Protein AF-A0AAJ7BTA3-F1 (afdb_monomer_lite)

Secondary structure (DSSP, 8-state):
-HHHHHHHHHHHHHHHHHHHHHHHHHHT-PPPPHHHHHHHHHHHHHHHHHHHHHHHHHHHH--SPPPHHHHHHHHHHHHHHHHHHHHHHHHHHHHHHHHHHTSPPHHHHHHHHHHHHHHHHHHHHHHHTSS--S--TTHHHHHHHHHHHHHHHHHHHHHHTTTT-----S----------------

Radius of gyration: 34.23 Å; chains: 1; bounding box: 100×23×86 Å

Foldseek 3Di:
DVVLVVQLVVLLVQLVVLVVVVVCCVVVPDQDDLVNLVVSLVSLVVSVVSNVVSVVVCVVPDDDDDDPVVVVVVVVSVVSSVVVNVVSVVSNVVNVVVVVVPPQDPVNVVVVVVVVVVVVVVVVVVVVVVDDDDDCPPPVVVVVVVVVVVVVVVVVCVVVVVVPDDDDPDPDDDDDDDPPPPDDDD

Sequence (186 aa):
MEALRQQRGAAKTKVTKLEKKVDTERNSGQQISKEKIEVYLARLEDIRCEFDDVQQQINAIQVGDPTVAEATEDEAFGDRYLNLKILLKEMLASVASIQAETRPSLSDEVLVRVLQQQSELMRRFGENSAGGDSQATTSNNDAIAQLVQQQTELLRRFADGGSAARNDSSVKLPVIKLPMFAGRTE

Organism: Cephus cinctus (NCBI:txid211228)

pLDDT: mean 76.03, std 17.22, range [38.22, 97.44]

Structure (mmCIF, N/CA/C/O backbone):
data_AF-A0AAJ7BTA3-F1
#
_entry.id   AF-A0AAJ7BTA3-F1
#
loop_
_atom_site.group_PDB
_atom_site.id
_atom_site.type_symbol
_atom_site.label_atom_id
_atom_site.label_alt_id
_atom_site.label_comp_id
_atom_site.label_asym_id
_atom_site.label_entity_id
_atom_site.label_seq_id
_atom_site.pdbx_PDB_ins_code
_atom_site.Cartn_x
_atom_site.Cartn_y
_atom_site.Cartn_z
_atom_site.occupancy
_atom_site.B_iso_or_equiv
_atom_site.auth_seq_id
_atom_site.auth_comp_id
_atom_site.auth_asym_id
_atom_site.auth_atom_id
_atom_site.pdbx_PDB_model_num
ATOM 1 N N . MET A 1 1 ? 12.548 -2.214 -25.678 1.00 81.88 1 MET A N 1
ATOM 2 C CA . MET A 1 1 ? 13.225 -1.669 -24.481 1.00 81.88 1 MET A CA 1
ATOM 3 C C . MET A 1 1 ? 12.529 -0.404 -23.971 1.00 81.88 1 MET A C 1
ATOM 5 O O . MET A 1 1 ? 12.169 -0.362 -22.805 1.00 81.88 1 MET A O 1
ATOM 9 N N . GLU A 1 2 ? 12.227 0.574 -24.832 1.00 85.25 2 GLU A N 1
ATOM 10 C CA . GLU A 1 2 ? 11.508 1.801 -24.435 1.00 85.25 2 GLU A CA 1
ATOM 11 C C . GLU A 1 2 ? 10.095 1.552 -23.867 1.00 85.25 2 GLU A C 1
ATOM 13 O O . GLU A 1 2 ? 9.743 2.115 -22.835 1.00 85.25 2 GLU A O 1
ATOM 18 N N . ALA A 1 3 ? 9.324 0.626 -24.450 1.00 90.31 3 ALA A N 1
ATOM 19 C CA . ALA A 1 3 ? 8.004 0.245 -23.929 1.00 90.31 3 ALA A CA 1
ATOM 20 C C . ALA A 1 3 ? 8.050 -0.317 -22.490 1.00 90.31 3 ALA A C 1
ATOM 22 O O . ALA A 1 3 ? 7.209 0.033 -21.668 1.00 90.31 3 ALA A O 1
ATOM 23 N N . LEU A 1 4 ? 9.064 -1.125 -22.153 1.00 90.25 4 LEU A N 1
ATOM 24 C CA . LEU A 1 4 ? 9.247 -1.656 -20.794 1.00 90.25 4 LEU A CA 1
ATOM 25 C C . LEU A 1 4 ? 9.607 -0.542 -19.806 1.00 90.25 4 LEU A C 1
ATOM 27 O O . LEU A 1 4 ? 9.096 -0.504 -18.692 1.00 90.25 4 LEU A O 1
ATOM 31 N N . ARG A 1 5 ? 10.425 0.426 -20.231 1.00 88.44 5 ARG A N 1
ATOM 32 C CA . ARG A 1 5 ? 10.740 1.609 -19.416 1.00 88.44 5 ARG A CA 1
ATOM 33 C C . ARG A 1 5 ? 9.503 2.464 -19.156 1.00 88.44 5 ARG A C 1
ATOM 35 O O . ARG A 1 5 ? 9.308 2.926 -18.033 1.00 88.44 5 ARG A O 1
ATOM 42 N N . GLN A 1 6 ? 8.640 2.629 -20.159 1.00 91.00 6 GLN A N 1
ATOM 43 C CA . GLN A 1 6 ? 7.348 3.296 -19.983 1.00 91.00 6 GLN A CA 1
ATOM 44 C C . GLN A 1 6 ? 6.439 2.523 -19.022 1.00 91.00 6 GLN A C 1
ATOM 46 O O . GLN A 1 6 ? 5.835 3.134 -18.141 1.00 91.00 6 GLN A O 1
ATOM 51 N N . GLN A 1 7 ? 6.381 1.193 -19.129 1.00 92.12 7 GLN A N 1
ATOM 52 C CA . GLN A 1 7 ? 5.604 0.351 -18.217 1.00 92.12 7 GLN A CA 1
ATOM 53 C C . GLN A 1 7 ? 6.113 0.460 -16.771 1.00 92.12 7 GLN A C 1
ATOM 55 O O . GLN A 1 7 ? 5.320 0.655 -15.850 1.00 92.12 7 GLN A O 1
ATOM 60 N N . ARG A 1 8 ? 7.438 0.470 -16.575 1.00 91.94 8 ARG A N 1
ATOM 61 C CA . ARG A 1 8 ? 8.069 0.736 -15.275 1.00 91.94 8 ARG A CA 1
ATOM 62 C C . ARG A 1 8 ? 7.647 2.102 -14.727 1.00 91.94 8 ARG A C 1
ATOM 64 O O . ARG A 1 8 ? 7.233 2.217 -13.576 1.00 91.94 8 ARG A O 1
ATOM 71 N N . GLY A 1 9 ? 7.686 3.144 -15.560 1.00 91.38 9 GLY A N 1
ATOM 72 C CA . GLY A 1 9 ? 7.204 4.485 -15.203 1.00 91.38 9 GLY A CA 1
ATOM 73 C C . GLY A 1 9 ? 5.708 4.529 -14.854 1.00 91.38 9 GLY A C 1
ATOM 74 O O . GLY A 1 9 ? 5.291 5.256 -13.944 1.00 91.38 9 GLY A O 1
ATOM 75 N N . ALA A 1 10 ? 4.889 3.712 -15.518 1.00 93.94 10 ALA A N 1
ATOM 76 C CA . ALA A 1 10 ? 3.471 3.580 -15.206 1.00 93.94 10 ALA A CA 1
ATOM 77 C C . ALA A 1 10 ? 3.253 2.953 -13.819 1.00 93.94 10 ALA A C 1
ATOM 79 O O . ALA A 1 10 ? 2.448 3.480 -13.047 1.00 93.94 10 ALA A O 1
ATOM 80 N N . ALA A 1 11 ? 4.004 1.907 -13.459 1.00 93.88 11 ALA A N 1
ATOM 81 C CA . ALA A 1 11 ? 3.973 1.315 -12.118 1.00 93.88 11 ALA A CA 1
ATOM 82 C C . ALA A 1 11 ? 4.363 2.334 -11.027 1.00 93.88 11 ALA A C 1
ATOM 84 O O . ALA A 1 11 ? 3.641 2.490 -10.039 1.00 93.88 11 ALA A O 1
ATOM 85 N N . LYS A 1 12 ? 5.408 3.147 -11.255 1.00 94.19 12 LYS A N 1
ATOM 86 C CA . LYS A 1 12 ? 5.775 4.268 -10.359 1.00 94.19 12 LYS A CA 1
ATOM 87 C C . LYS A 1 12 ? 4.615 5.239 -10.154 1.00 94.19 12 LYS A C 1
ATOM 89 O O . LYS A 1 12 ? 4.278 5.613 -9.030 1.00 94.19 12 LYS A O 1
ATOM 94 N N . THR A 1 13 ? 3.954 5.608 -11.247 1.00 94.69 13 THR A N 1
ATOM 95 C CA . THR A 1 13 ? 2.795 6.506 -11.207 1.00 94.69 13 THR A CA 1
ATOM 96 C C . THR A 1 13 ? 1.629 5.890 -10.428 1.00 94.69 13 THR A C 1
ATOM 98 O O . THR A 1 13 ? 0.917 6.612 -9.728 1.00 94.69 13 THR A O 1
ATOM 101 N N . LYS A 1 14 ? 1.418 4.569 -10.520 1.00 96.31 14 LYS A N 1
ATOM 102 C CA . LYS A 1 14 ? 0.383 3.860 -9.751 1.00 96.31 14 LYS A CA 1
ATOM 103 C C . LYS A 1 14 ? 0.645 3.947 -8.243 1.00 96.31 14 LYS A C 1
ATOM 105 O O . LYS A 1 14 ? -0.300 4.263 -7.523 1.00 96.31 14 LYS A O 1
ATOM 110 N N . VAL A 1 15 ? 1.890 3.768 -7.781 1.00 95.69 15 VAL A N 1
ATOM 111 C CA . VAL A 1 15 ? 2.248 3.943 -6.355 1.00 95.69 15 VAL A CA 1
ATOM 112 C C . VAL A 1 15 ? 1.960 5.366 -5.893 1.00 95.69 15 VAL A C 1
ATOM 114 O O . VAL A 1 15 ? 1.216 5.548 -4.938 1.00 95.69 15 VAL A O 1
ATOM 117 N N . THR A 1 16 ? 2.435 6.384 -6.617 1.00 94.19 16 THR A N 1
ATOM 118 C CA . THR A 1 16 ? 2.190 7.789 -6.240 1.00 94.19 16 THR A CA 1
ATOM 119 C C . THR A 1 16 ? 0.701 8.155 -6.248 1.00 94.19 16 THR A C 1
ATOM 121 O O . THR A 1 16 ? 0.250 8.973 -5.449 1.00 94.19 16 THR A O 1
ATOM 124 N N . LYS A 1 17 ? -0.105 7.561 -7.136 1.00 96.19 17 LYS A N 1
ATOM 125 C CA . LYS A 1 17 ? -1.566 7.740 -7.112 1.00 96.19 17 LYS A CA 1
ATOM 126 C C . LYS A 1 17 ? -2.206 7.074 -5.895 1.00 96.19 17 LYS A C 1
ATOM 128 O O . LYS A 1 17 ? -3.139 7.642 -5.332 1.00 96.19 17 LYS A O 1
ATOM 133 N N . LEU A 1 18 ? -1.739 5.885 -5.517 1.00 95.88 18 LEU A N 1
ATOM 134 C CA . LEU A 1 18 ? -2.241 5.172 -4.346 1.00 95.88 18 LEU A CA 1
ATOM 135 C C . LEU A 1 18 ? -1.887 5.919 -3.057 1.00 95.88 18 LEU A C 1
ATOM 137 O O . LEU A 1 18 ? -2.775 6.147 -2.247 1.00 95.88 18 LEU A O 1
ATOM 141 N N . GLU A 1 19 ? -0.643 6.376 -2.931 1.00 94.81 19 GLU A N 1
ATOM 142 C CA . GLU A 1 19 ? -0.151 7.221 -1.836 1.00 94.81 19 GLU A CA 1
ATOM 143 C C . GLU A 1 19 ? -1.048 8.449 -1.632 1.00 94.81 19 GLU A C 1
ATOM 145 O O . GLU A 1 19 ? -1.684 8.590 -0.590 1.00 94.81 19 GLU A O 1
ATOM 150 N N . LYS A 1 20 ? -1.253 9.252 -2.686 1.00 95.06 20 LYS A N 1
ATOM 151 C CA . LYS A 1 20 ? -2.151 10.420 -2.638 1.00 95.06 20 LYS A CA 1
ATOM 152 C C . LYS A 1 20 ? -3.575 10.066 -2.220 1.00 95.06 20 LYS A C 1
ATOM 154 O O . LYS A 1 20 ? -4.239 10.858 -1.552 1.00 95.06 20 LYS A O 1
ATOM 159 N N . LYS A 1 21 ? -4.078 8.905 -2.647 1.00 94.06 21 LYS A N 1
ATOM 160 C CA . LYS A 1 21 ? -5.422 8.449 -2.283 1.00 94.06 21 LYS A CA 1
ATOM 161 C C . LYS A 1 21 ? -5.499 8.111 -0.794 1.00 94.06 21 LYS A C 1
ATOM 163 O O . LYS A 1 21 ? -6.449 8.532 -0.141 1.00 94.06 21 LYS A O 1
ATOM 168 N N . VAL A 1 22 ? -4.506 7.393 -0.272 1.00 93.12 22 VAL A N 1
ATOM 169 C CA . VAL A 1 22 ? -4.400 7.057 1.154 1.00 93.12 22 VAL A CA 1
ATOM 170 C C . VAL A 1 22 ? -4.306 8.331 1.992 1.00 93.12 22 VAL A C 1
ATOM 172 O O . VAL A 1 22 ? -5.065 8.474 2.947 1.00 93.12 22 VAL A O 1
ATOM 175 N N . ASP A 1 23 ? -3.482 9.298 1.585 1.00 92.44 23 ASP A N 1
ATOM 176 C CA . ASP A 1 23 ? -3.355 10.585 2.279 1.00 92.44 23 ASP A CA 1
ATOM 177 C C . ASP A 1 23 ? -4.660 11.382 2.277 1.00 92.44 23 ASP A C 1
ATOM 179 O O . ASP A 1 23 ? -5.067 11.925 3.302 1.00 92.44 23 ASP A O 1
ATOM 183 N N . THR A 1 24 ? -5.350 11.432 1.135 1.00 91.75 24 THR A N 1
ATOM 184 C CA . THR A 1 24 ? -6.637 12.134 1.020 1.00 91.75 24 THR A CA 1
ATOM 185 C C . THR A 1 24 ? -7.665 11.539 1.976 1.00 91.75 24 THR A C 1
ATOM 187 O O . THR A 1 24 ? -8.357 12.268 2.680 1.00 91.75 24 THR A O 1
ATOM 190 N N . GLU A 1 25 ? -7.759 10.212 2.029 1.00 89.94 25 GLU A N 1
ATOM 191 C CA . GLU A 1 25 ? -8.725 9.537 2.890 1.00 89.94 25 GLU A CA 1
ATOM 192 C C . GLU A 1 25 ? -8.347 9.651 4.367 1.00 89.94 25 GLU A C 1
ATOM 194 O O . GLU A 1 25 ? -9.220 9.897 5.195 1.00 89.94 25 GLU A O 1
ATOM 199 N N . ARG A 1 26 ? -7.056 9.586 4.700 1.00 87.62 26 ARG A N 1
ATOM 200 C CA . ARG A 1 26 ? -6.565 9.824 6.061 1.00 87.62 26 ARG A CA 1
ATOM 201 C C . ARG A 1 26 ? -6.900 11.237 6.544 1.00 87.62 26 ARG A C 1
ATOM 203 O O . ARG A 1 26 ? -7.349 11.412 7.672 1.00 87.62 26 ARG A O 1
ATOM 210 N N . ASN A 1 27 ? -6.716 12.233 5.681 1.00 88.50 27 ASN A N 1
ATOM 211 C CA . ASN A 1 27 ? -6.947 13.641 6.007 1.00 88.50 27 ASN A CA 1
ATOM 212 C C . ASN A 1 27 ? -8.427 14.047 5.932 1.00 88.50 27 ASN A C 1
ATOM 214 O O . ASN A 1 27 ? -8.790 15.121 6.403 1.00 88.50 27 ASN A O 1
ATOM 218 N N . SER A 1 28 ? -9.294 13.197 5.373 1.00 85.81 28 SER A N 1
ATOM 219 C CA . SER A 1 28 ? -10.736 13.457 5.280 1.00 85.81 28 SER A CA 1
ATOM 220 C C . SER A 1 28 ? -11.474 13.373 6.625 1.00 85.81 28 SER A C 1
ATOM 222 O O . SER A 1 28 ? -12.654 13.708 6.695 1.00 85.81 28 SER A O 1
ATOM 224 N N . GLY A 1 29 ? -10.808 12.912 7.693 1.00 74.06 29 GLY A N 1
ATOM 225 C CA . GLY A 1 29 ? -11.405 12.719 9.020 1.00 74.06 29 GLY A CA 1
ATOM 226 C C . GLY A 1 29 ? -12.360 11.522 9.112 1.00 74.06 29 GLY A C 1
ATOM 227 O O . GLY A 1 29 ? -12.850 11.211 10.196 1.00 74.06 29 GLY A O 1
ATOM 228 N N . GLN A 1 30 ? -12.612 10.825 8.001 1.00 78.81 30 GLN A N 1
ATOM 229 C CA . GLN A 1 30 ? -13.418 9.614 7.969 1.00 78.81 30 GLN A CA 1
ATOM 230 C C . GLN A 1 30 ? -12.573 8.401 8.374 1.00 78.81 30 GLN A C 1
ATOM 232 O O . GLN A 1 30 ? -11.486 8.177 7.840 1.00 78.81 30 GLN A O 1
ATOM 237 N N . GLN A 1 31 ? -13.088 7.581 9.294 1.00 80.88 31 GLN A N 1
ATOM 238 C CA . GLN A 1 31 ? -12.430 6.333 9.668 1.00 80.88 31 GLN A CA 1
ATOM 239 C C . GLN A 1 31 ? -12.404 5.383 8.465 1.00 80.88 31 GLN A C 1
ATOM 241 O O . GLN A 1 31 ? -13.442 5.029 7.900 1.00 80.88 31 GLN A O 1
ATOM 246 N N . ILE A 1 32 ? -11.203 4.980 8.060 1.00 86.75 32 ILE A N 1
ATOM 247 C CA . ILE A 1 32 ? -11.008 4.035 6.963 1.00 86.75 32 ILE A CA 1
ATOM 248 C C . ILE A 1 32 ? -11.267 2.631 7.509 1.00 86.75 32 ILE A C 1
ATOM 250 O O . ILE A 1 32 ? -10.690 2.235 8.522 1.00 86.75 32 ILE A O 1
ATOM 254 N N . SER A 1 33 ? -12.156 1.885 6.851 1.00 90.31 33 SER A N 1
ATOM 255 C CA . SER A 1 33 ? -12.472 0.515 7.253 1.00 90.31 33 SER A CA 1
ATOM 256 C C . SER A 1 33 ? -11.273 -0.414 7.065 1.00 90.31 33 SER A C 1
ATOM 258 O O . SER A 1 33 ? -10.452 -0.226 6.161 1.00 90.31 33 SER A O 1
ATOM 260 N N . LYS A 1 34 ? -11.201 -1.453 7.899 1.00 91.25 34 LYS A N 1
ATOM 261 C CA . LYS A 1 34 ? -10.158 -2.481 7.842 1.00 91.25 34 LYS A CA 1
ATOM 262 C C . LYS A 1 34 ? -10.047 -3.089 6.440 1.00 91.25 34 LYS A C 1
ATOM 264 O O . LYS A 1 34 ? -8.961 -3.144 5.872 1.00 91.25 34 LYS A O 1
ATOM 269 N N . GLU A 1 35 ? -11.183 -3.452 5.854 1.00 92.31 35 GLU A N 1
ATOM 270 C CA . GLU A 1 35 ? -11.285 -4.070 4.529 1.00 92.31 35 GLU A CA 1
ATOM 271 C C . GLU A 1 35 ? -10.702 -3.162 3.442 1.00 92.31 35 GLU A C 1
ATOM 273 O O . GLU A 1 35 ? -10.075 -3.619 2.490 1.00 92.31 35 GLU A O 1
ATOM 278 N N . LYS A 1 36 ? -10.873 -1.845 3.584 1.00 93.19 36 LYS A N 1
ATOM 279 C CA . LYS A 1 36 ? -10.382 -0.877 2.604 1.00 93.19 36 LYS A CA 1
ATOM 280 C C . LYS A 1 36 ? -8.864 -0.721 2.682 1.00 93.19 36 LYS A C 1
ATOM 282 O O . LYS A 1 36 ? -8.214 -0.605 1.644 1.00 93.19 36 LYS A O 1
ATOM 287 N N . ILE A 1 37 ? -8.301 -0.777 3.890 1.00 93.38 37 ILE A N 1
ATOM 288 C CA . ILE A 1 37 ? -6.849 -0.806 4.116 1.00 93.38 37 ILE A CA 1
ATOM 289 C C . ILE A 1 37 ? -6.248 -2.090 3.533 1.00 93.38 37 ILE A C 1
ATOM 291 O O . ILE A 1 37 ? -5.228 -2.028 2.849 1.00 93.38 37 ILE A O 1
ATOM 295 N N . GLU A 1 38 ? -6.895 -3.240 3.732 1.00 94.31 38 GLU A N 1
ATOM 296 C CA . GLU A 1 38 ? -6.459 -4.520 3.155 1.00 94.31 38 GLU A CA 1
ATOM 297 C C . GLU A 1 38 ? -6.478 -4.499 1.621 1.00 94.31 38 GLU A C 1
ATOM 299 O O . GLU A 1 38 ? -5.523 -4.950 0.991 1.00 94.31 38 GLU A O 1
ATOM 304 N N . VAL A 1 39 ? -7.498 -3.890 1.005 1.00 96.62 39 VAL A N 1
ATOM 305 C CA . VAL A 1 39 ? -7.540 -3.678 -0.453 1.00 96.62 39 VAL A CA 1
ATOM 306 C C . VAL A 1 39 ? -6.388 -2.787 -0.927 1.00 96.62 39 VAL A C 1
ATOM 308 O O . VAL A 1 39 ? -5.809 -3.040 -1.985 1.00 96.62 39 VAL A O 1
ATOM 311 N N . TYR A 1 40 ? -6.024 -1.747 -0.173 1.00 96.38 40 TYR A N 1
ATOM 312 C CA . TYR A 1 40 ? -4.865 -0.913 -0.507 1.00 96.38 40 TYR A CA 1
ATOM 313 C C . TYR A 1 40 ? -3.543 -1.651 -0.366 1.00 96.38 40 TYR A C 1
ATOM 315 O O . TYR A 1 40 ? -2.682 -1.472 -1.224 1.00 96.38 40 TYR A O 1
ATOM 323 N N . LEU A 1 41 ? -3.401 -2.504 0.648 1.00 96.19 41 LEU A N 1
ATOM 324 C CA . LEU A 1 41 ? -2.237 -3.373 0.790 1.00 96.19 41 LEU A CA 1
ATOM 325 C C . LEU A 1 41 ? -2.130 -4.344 -0.386 1.00 96.19 41 LEU A C 1
ATOM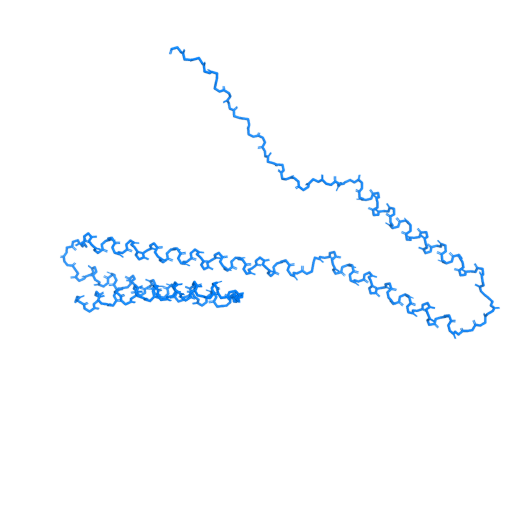 327 O O . LEU A 1 41 ? -1.088 -4.376 -1.028 1.00 96.19 41 LEU A O 1
ATOM 331 N N . ALA A 1 42 ? -3.205 -5.060 -0.723 1.00 96.69 42 ALA A N 1
ATOM 332 C CA . ALA A 1 42 ? -3.220 -5.980 -1.861 1.00 96.69 42 ALA A CA 1
ATOM 333 C C . ALA A 1 42 ? -2.838 -5.265 -3.166 1.00 96.69 42 ALA A C 1
ATOM 335 O O . ALA A 1 42 ? -1.923 -5.684 -3.867 1.00 96.69 42 ALA A O 1
ATOM 336 N N . ARG A 1 43 ? -3.450 -4.105 -3.431 1.00 96.94 43 ARG A N 1
ATOM 337 C CA . ARG A 1 43 ? -3.127 -3.302 -4.614 1.00 96.94 43 ARG A CA 1
ATOM 338 C C . ARG A 1 43 ? -1.678 -2.809 -4.624 1.00 96.94 43 ARG A C 1
ATOM 340 O O . ARG A 1 43 ? -1.095 -2.671 -5.695 1.00 96.94 43 ARG A O 1
ATOM 347 N N . LEU A 1 44 ? -1.113 -2.476 -3.465 1.00 97.19 44 LEU A N 1
ATOM 348 C CA . LEU A 1 44 ? 0.284 -2.063 -3.355 1.00 97.19 44 LEU A CA 1
ATOM 349 C C . LEU A 1 44 ? 1.237 -3.221 -3.680 1.00 97.19 44 LEU A C 1
ATOM 351 O O . LEU A 1 44 ? 2.229 -2.994 -4.371 1.00 97.19 44 LEU A O 1
ATOM 355 N N . GLU A 1 45 ? 0.921 -4.440 -3.234 1.00 97.44 45 GLU A N 1
ATOM 356 C CA . GLU A 1 45 ? 1.672 -5.645 -3.606 1.00 97.44 45 GLU A CA 1
ATOM 357 C C . GLU A 1 45 ? 1.564 -5.934 -5.106 1.00 97.44 45 GLU A C 1
ATOM 359 O O . GLU A 1 45 ? 2.587 -6.156 -5.745 1.00 97.44 45 GLU A O 1
ATOM 364 N N . ASP A 1 46 ? 0.372 -5.822 -5.701 1.00 97.31 46 ASP A N 1
ATOM 365 C CA . ASP A 1 46 ? 0.195 -6.014 -7.148 1.00 97.31 46 ASP A CA 1
ATOM 366 C C . ASP A 1 46 ? 1.077 -5.051 -7.959 1.00 97.31 46 ASP A C 1
ATOM 368 O O . ASP A 1 46 ? 1.726 -5.444 -8.928 1.00 97.31 46 ASP A O 1
ATOM 372 N N . ILE A 1 47 ? 1.137 -3.776 -7.548 1.00 96.56 47 ILE A N 1
ATOM 373 C CA . ILE A 1 47 ? 1.987 -2.775 -8.206 1.00 96.56 47 ILE A CA 1
ATOM 374 C C . ILE A 1 47 ? 3.474 -3.106 -8.013 1.00 96.56 47 ILE A C 1
ATOM 376 O O . ILE A 1 47 ? 4.273 -2.854 -8.917 1.00 96.56 47 ILE A O 1
ATOM 380 N N . ARG A 1 48 ? 3.859 -3.652 -6.852 1.00 95.62 48 ARG A N 1
ATOM 381 C CA . ARG A 1 48 ? 5.238 -4.078 -6.589 1.00 95.62 48 ARG A CA 1
ATOM 382 C C . ARG A 1 48 ? 5.632 -5.250 -7.479 1.00 95.62 48 ARG A C 1
ATOM 384 O O . ARG A 1 48 ? 6.679 -5.173 -8.111 1.00 95.62 48 ARG A O 1
ATOM 391 N N . CYS A 1 49 ? 4.785 -6.270 -7.577 1.00 95.75 49 CYS A N 1
ATOM 392 C CA . CYS A 1 49 ? 4.999 -7.400 -8.474 1.00 95.75 49 CYS A CA 1
ATOM 393 C C . CYS A 1 49 ? 5.106 -6.941 -9.933 1.00 95.75 49 CYS A C 1
ATOM 395 O O . CYS A 1 49 ? 6.071 -7.289 -10.599 1.00 95.75 49 CYS A O 1
ATOM 397 N N . GLU A 1 50 ? 4.197 -6.078 -10.406 1.00 95.62 50 GLU A N 1
ATOM 398 C CA . GLU A 1 50 ? 4.270 -5.517 -11.764 1.00 95.62 50 GLU A CA 1
ATOM 399 C C . GLU A 1 50 ? 5.594 -4.777 -12.008 1.00 95.62 50 GLU A C 1
ATOM 401 O O . GLU A 1 50 ? 6.191 -4.896 -13.077 1.00 95.62 50 GLU A O 1
ATOM 406 N N . PHE A 1 51 ? 6.064 -4.005 -11.025 1.00 94.81 51 PHE A N 1
ATOM 407 C CA . PHE A 1 51 ? 7.339 -3.305 -11.126 1.00 94.81 51 PHE A CA 1
ATOM 408 C C . PHE A 1 51 ? 8.520 -4.276 -11.208 1.00 94.81 51 PHE A C 1
ATOM 410 O O . PHE A 1 51 ? 9.364 -4.123 -12.090 1.00 94.81 51 PHE A O 1
ATOM 417 N N . ASP A 1 52 ? 8.569 -5.264 -10.313 1.00 93.94 52 ASP A N 1
ATOM 418 C CA . ASP A 1 52 ? 9.651 -6.247 -10.252 1.00 93.94 52 ASP A CA 1
ATOM 419 C C . ASP A 1 52 ? 9.682 -7.112 -11.525 1.00 93.94 52 ASP A C 1
ATOM 421 O O . ASP A 1 52 ? 10.756 -7.324 -12.087 1.00 93.94 52 ASP A O 1
ATOM 425 N N . ASP A 1 53 ? 8.523 -7.518 -12.051 1.00 95.19 53 ASP A N 1
ATOM 426 C CA . ASP A 1 53 ? 8.404 -8.258 -13.314 1.00 95.19 53 ASP A CA 1
ATOM 427 C C . ASP A 1 53 ? 8.952 -7.449 -14.495 1.00 95.19 53 ASP A C 1
ATOM 429 O O . ASP A 1 53 ? 9.714 -7.956 -15.324 1.00 95.19 53 ASP A O 1
ATOM 433 N N . VAL A 1 54 ? 8.590 -6.165 -14.579 1.00 93.50 54 VAL A N 1
ATOM 434 C CA . VAL A 1 54 ? 9.089 -5.275 -15.634 1.00 93.50 54 VAL A CA 1
ATOM 435 C C . VAL A 1 54 ? 10.589 -5.041 -15.477 1.00 93.50 54 VAL A C 1
ATOM 437 O O . VAL A 1 54 ? 11.311 -5.053 -16.475 1.00 93.50 54 VAL A O 1
ATOM 440 N N . GLN A 1 55 ? 11.081 -4.859 -14.251 1.00 90.88 55 GLN A N 1
ATOM 441 C CA . GLN A 1 55 ? 12.506 -4.667 -13.992 1.00 90.88 55 GLN A CA 1
ATOM 442 C C . GLN A 1 55 ? 13.312 -5.922 -14.353 1.00 90.88 55 GLN A C 1
ATOM 444 O O . GLN A 1 55 ? 14.365 -5.810 -14.979 1.00 90.88 55 GLN A O 1
ATOM 449 N N . GLN A 1 56 ? 12.798 -7.119 -14.060 1.00 91.44 56 GLN A N 1
ATOM 450 C CA . GLN A 1 56 ? 13.404 -8.380 -14.497 1.00 91.44 56 GLN A CA 1
ATOM 451 C C . GLN A 1 56 ? 13.450 -8.491 -16.024 1.00 91.44 56 GLN A C 1
ATOM 453 O O . GLN A 1 56 ? 14.485 -8.863 -16.576 1.00 91.44 56 GLN A O 1
ATOM 458 N N . GLN A 1 57 ? 12.373 -8.120 -16.725 1.00 91.62 57 GLN A N 1
ATOM 459 C CA . GLN A 1 57 ? 12.351 -8.110 -18.192 1.00 91.62 57 GLN A CA 1
ATOM 460 C C . GLN A 1 57 ? 13.342 -7.104 -18.788 1.00 91.62 57 GLN A C 1
ATOM 462 O O . GLN A 1 57 ? 13.980 -7.397 -19.799 1.00 91.62 57 GLN A O 1
ATOM 467 N N . ILE A 1 58 ? 13.494 -5.927 -18.172 1.00 88.88 58 ILE A N 1
ATOM 468 C CA . ILE A 1 58 ? 14.504 -4.940 -18.575 1.00 88.88 58 ILE A CA 1
ATOM 469 C C . ILE A 1 58 ? 15.901 -5.534 -18.397 1.00 88.88 58 ILE A C 1
ATOM 471 O O . ILE A 1 58 ? 16.661 -5.565 -19.363 1.00 88.88 58 ILE A O 1
ATOM 475 N N . ASN A 1 59 ? 16.205 -6.073 -17.214 1.00 88.06 59 ASN A N 1
ATOM 476 C CA . ASN A 1 59 ? 17.508 -6.657 -16.897 1.00 88.06 59 ASN A CA 1
ATOM 477 C C . ASN A 1 59 ? 17.857 -7.847 -17.808 1.00 88.06 59 ASN A C 1
ATOM 479 O O . ASN A 1 59 ? 19.013 -8.018 -18.171 1.00 88.06 59 ASN A O 1
ATOM 483 N N . ALA A 1 60 ? 16.870 -8.652 -18.215 1.00 88.62 60 ALA A N 1
ATOM 484 C CA . ALA A 1 60 ? 17.083 -9.794 -19.106 1.00 88.62 60 ALA A CA 1
ATOM 485 C C . ALA A 1 60 ? 17.463 -9.391 -20.544 1.00 88.62 60 ALA A C 1
ATOM 487 O O . ALA A 1 60 ? 18.103 -10.166 -21.253 1.00 88.62 60 ALA A O 1
ATOM 488 N N . ILE A 1 61 ? 17.044 -8.204 -20.992 1.00 87.88 61 ILE A N 1
ATOM 489 C CA . ILE A 1 61 ? 17.275 -7.704 -22.359 1.00 87.88 61 ILE A CA 1
ATOM 490 C C . ILE A 1 61 ? 18.441 -6.704 -22.394 1.00 87.88 61 ILE A C 1
ATOM 492 O O . ILE A 1 61 ? 19.070 -6.509 -23.437 1.00 87.88 61 ILE A O 1
ATOM 496 N N . GLN A 1 62 ? 18.721 -6.039 -21.275 1.00 84.06 62 GLN A N 1
ATOM 497 C CA . GLN A 1 62 ? 19.792 -5.060 -21.154 1.00 84.06 62 GLN A CA 1
ATOM 498 C C . GLN A 1 62 ? 21.156 -5.754 -21.197 1.00 84.06 62 GLN A C 1
ATOM 500 O O . GLN A 1 62 ? 21.461 -6.631 -20.396 1.00 84.06 62 GLN A O 1
ATOM 505 N N . VAL A 1 63 ? 21.989 -5.346 -22.154 1.00 77.19 63 VAL A N 1
ATOM 506 C CA . VAL A 1 63 ? 23.383 -5.784 -22.241 1.00 77.19 63 VAL A CA 1
ATOM 507 C C . VAL A 1 63 ? 24.238 -4.736 -21.534 1.00 77.19 63 VAL A C 1
ATOM 509 O O . VAL A 1 63 ? 24.435 -3.644 -22.067 1.00 77.19 63 VAL A O 1
ATOM 512 N N . GLY A 1 64 ? 24.714 -5.065 -20.334 1.00 76.62 64 GLY A N 1
ATOM 513 C CA . GLY A 1 64 ? 25.509 -4.181 -19.475 1.00 76.62 64 GLY A CA 1
ATOM 514 C C . GLY A 1 64 ? 24.818 -3.855 -18.151 1.00 76.62 64 GLY A C 1
ATOM 515 O O . GLY A 1 64 ? 23.647 -4.178 -17.955 1.00 76.62 64 GLY A O 1
ATOM 516 N N . ASP A 1 65 ? 25.557 -3.223 -17.243 1.00 77.25 65 ASP A N 1
ATOM 517 C CA . ASP A 1 65 ? 25.038 -2.857 -15.926 1.00 77.25 65 ASP A CA 1
ATOM 518 C C . ASP A 1 65 ? 23.924 -1.795 -16.024 1.00 77.25 65 ASP A C 1
ATOM 520 O O . ASP A 1 65 ? 23.911 -0.980 -16.961 1.00 77.25 65 ASP A O 1
ATOM 524 N N . PRO A 1 66 ? 22.974 -1.782 -15.068 1.00 78.38 66 PRO A N 1
ATOM 525 C CA . PRO A 1 66 ? 21.994 -0.713 -14.961 1.00 78.38 66 PRO A CA 1
ATOM 526 C C . PRO A 1 66 ? 22.699 0.633 -14.811 1.00 78.38 66 PRO A C 1
ATOM 528 O O . PRO A 1 66 ? 23.717 0.768 -14.127 1.00 78.38 66 PRO A O 1
ATOM 531 N N . THR A 1 67 ? 22.152 1.656 -15.461 1.00 82.94 67 THR A N 1
ATOM 532 C CA . THR A 1 67 ? 22.710 3.003 -15.321 1.00 82.94 67 THR A CA 1
ATOM 533 C C . THR A 1 67 ? 22.517 3.498 -13.887 1.00 82.94 67 THR A C 1
ATOM 535 O O . THR A 1 67 ? 21.555 3.131 -13.215 1.00 82.94 67 THR A O 1
ATOM 538 N N . VAL A 1 68 ? 23.398 4.383 -13.411 1.00 82.94 68 VAL A N 1
ATOM 539 C CA . VAL A 1 68 ? 23.267 4.981 -12.065 1.00 82.94 68 VAL A CA 1
ATOM 540 C C . VAL A 1 68 ? 21.886 5.617 -11.878 1.00 82.94 68 VAL A C 1
ATOM 542 O O . VAL A 1 68 ? 21.263 5.444 -10.838 1.00 82.94 68 VAL A O 1
ATOM 545 N N . ALA A 1 69 ? 21.372 6.277 -12.920 1.00 81.44 69 ALA A N 1
ATOM 546 C CA . ALA A 1 69 ? 20.032 6.849 -12.914 1.00 81.44 69 ALA A CA 1
ATOM 547 C C . ALA A 1 69 ? 18.942 5.788 -12.698 1.00 81.44 69 ALA A C 1
ATOM 549 O O . ALA A 1 69 ? 18.032 6.030 -11.916 1.00 81.44 69 ALA A O 1
ATOM 550 N N . GLU A 1 70 ? 19.041 4.617 -13.341 1.00 79.75 70 GLU A N 1
ATOM 551 C CA . GLU A 1 70 ? 18.109 3.499 -13.142 1.00 79.75 70 GLU A CA 1
ATOM 552 C C . GLU A 1 70 ? 18.184 2.925 -11.729 1.00 79.75 70 GLU A C 1
ATOM 554 O O . GLU A 1 70 ? 17.142 2.680 -11.130 1.00 79.75 70 GLU A O 1
ATOM 559 N N . ALA A 1 71 ? 19.390 2.757 -11.185 1.00 83.44 71 ALA A N 1
ATOM 560 C CA . ALA A 1 71 ? 19.582 2.224 -9.841 1.00 83.44 71 ALA A CA 1
ATOM 561 C C . ALA A 1 71 ? 18.990 3.153 -8.766 1.00 83.44 71 ALA A C 1
ATOM 563 O O . ALA A 1 71 ? 18.223 2.706 -7.915 1.00 83.44 71 ALA A O 1
ATOM 564 N N . THR A 1 72 ? 19.269 4.459 -8.844 1.00 85.12 72 THR A N 1
ATOM 565 C CA . THR A 1 72 ? 18.684 5.460 -7.932 1.00 85.12 72 THR A CA 1
ATOM 566 C C . THR A 1 72 ? 17.161 5.517 -8.062 1.00 85.12 72 THR A C 1
ATOM 568 O O . THR A 1 72 ? 16.429 5.695 -7.090 1.00 85.12 72 THR A O 1
ATOM 571 N N . GLU A 1 73 ? 16.660 5.367 -9.283 1.00 82.62 73 GLU A N 1
ATOM 572 C CA . GLU A 1 73 ? 15.235 5.345 -9.575 1.00 82.62 73 GLU A CA 1
ATOM 573 C C . GLU A 1 73 ? 14.496 4.136 -8.989 1.00 82.62 73 GLU A C 1
ATOM 575 O O . GLU A 1 73 ? 13.309 4.256 -8.663 1.00 82.62 73 GLU A O 1
ATOM 580 N N . ASP A 1 74 ? 15.161 2.987 -8.926 1.00 86.06 74 ASP A N 1
ATOM 581 C CA . ASP A 1 74 ? 14.629 1.749 -8.362 1.00 86.06 74 ASP A CA 1
ATOM 582 C C . ASP A 1 74 ? 14.637 1.805 -6.830 1.00 86.06 74 ASP A C 1
ATOM 584 O O . ASP A 1 74 ? 13.646 1.436 -6.195 1.00 86.06 74 ASP A O 1
ATOM 588 N N . GLU A 1 75 ? 15.697 2.361 -6.239 1.00 90.00 75 GLU A N 1
ATOM 589 C CA . GLU A 1 75 ? 15.783 2.638 -4.802 1.00 90.00 75 GLU A CA 1
ATOM 590 C C . GLU A 1 75 ? 14.662 3.589 -4.356 1.00 90.00 75 GLU A C 1
ATOM 592 O O . GLU A 1 75 ? 13.876 3.257 -3.469 1.00 90.00 75 GLU A O 1
ATOM 597 N N . ALA A 1 76 ? 14.468 4.703 -5.073 1.00 90.56 76 ALA A N 1
ATOM 598 C CA . ALA A 1 76 ? 13.401 5.659 -4.780 1.00 90.56 76 ALA A CA 1
ATOM 599 C C . ALA A 1 76 ? 11.991 5.045 -4.874 1.00 90.56 76 ALA A C 1
ATOM 601 O O . ALA A 1 76 ? 11.071 5.469 -4.167 1.00 90.56 76 ALA A O 1
ATOM 602 N N . PHE A 1 77 ? 11.783 4.066 -5.760 1.00 93.38 77 PHE A N 1
ATOM 603 C CA . PHE A 1 77 ? 10.525 3.321 -5.812 1.00 93.38 77 PHE A CA 1
ATOM 604 C C . PHE A 1 77 ? 10.381 2.376 -4.613 1.00 93.38 77 PHE A C 1
ATOM 606 O O . PHE A 1 77 ? 9.301 2.311 -4.018 1.00 93.38 77 PHE A O 1
ATOM 613 N N . GLY A 1 78 ? 11.459 1.678 -4.245 1.00 92.12 78 GLY A N 1
ATOM 614 C CA . GLY A 1 78 ? 11.529 0.825 -3.059 1.00 92.12 78 GLY A CA 1
ATOM 615 C C . GLY A 1 78 ? 11.159 1.573 -1.782 1.00 92.12 78 GLY A C 1
ATOM 616 O O . GLY A 1 78 ? 10.278 1.119 -1.051 1.00 92.12 78 GLY A O 1
ATOM 617 N N . ASP A 1 79 ? 11.735 2.755 -1.578 1.00 94.44 79 ASP A N 1
ATOM 618 C CA . ASP A 1 79 ? 11.454 3.602 -0.418 1.00 94.44 79 ASP A CA 1
ATOM 619 C C . ASP A 1 79 ? 9.983 4.016 -0.351 1.00 94.44 79 ASP A C 1
ATOM 621 O O . ASP A 1 79 ? 9.341 3.899 0.694 1.00 94.44 79 ASP A O 1
ATOM 625 N N . ARG A 1 80 ? 9.402 4.458 -1.475 1.00 93.69 80 ARG A N 1
ATOM 626 C CA . ARG A 1 80 ? 7.977 4.834 -1.529 1.00 93.69 80 ARG A CA 1
ATOM 627 C C . ARG A 1 80 ? 7.064 3.655 -1.226 1.00 93.69 80 ARG A C 1
ATOM 629 O O . ARG A 1 80 ? 6.114 3.802 -0.460 1.00 93.69 80 ARG A O 1
ATOM 636 N N . TYR A 1 81 ? 7.349 2.494 -1.812 1.00 96.25 81 TYR A N 1
ATOM 637 C CA . TYR A 1 81 ? 6.600 1.273 -1.535 1.00 96.25 81 TYR A CA 1
ATOM 638 C C . TYR A 1 81 ? 6.675 0.910 -0.047 1.00 96.25 81 TYR A C 1
ATOM 640 O O . TYR A 1 81 ? 5.640 0.655 0.571 1.00 96.25 81 TYR A O 1
ATOM 648 N N . LEU A 1 82 ? 7.875 0.926 0.539 1.00 96.12 82 LEU A N 1
ATOM 649 C CA . LEU A 1 82 ? 8.082 0.555 1.934 1.00 96.12 82 LEU A CA 1
ATOM 650 C C . LEU A 1 82 ? 7.363 1.521 2.879 1.00 96.12 82 LEU A C 1
ATOM 652 O O . LEU A 1 82 ? 6.620 1.073 3.751 1.00 96.12 82 LEU A O 1
ATOM 656 N N . ASN A 1 83 ? 7.517 2.827 2.664 1.00 95.81 83 ASN A N 1
ATOM 657 C CA . ASN A 1 83 ? 6.862 3.856 3.468 1.00 95.81 83 ASN A CA 1
ATOM 658 C C . ASN A 1 83 ? 5.336 3.732 3.411 1.00 95.81 83 ASN A C 1
ATOM 660 O O . ASN A 1 83 ? 4.675 3.723 4.450 1.00 95.81 83 ASN A O 1
ATOM 664 N N . LEU A 1 84 ? 4.767 3.557 2.214 1.00 95.62 84 LEU A N 1
ATOM 665 C CA . LEU A 1 84 ? 3.324 3.387 2.057 1.00 95.62 84 LEU A CA 1
ATOM 666 C C . LEU A 1 84 ? 2.827 2.082 2.696 1.00 95.62 84 LEU A C 1
ATOM 668 O O . LEU A 1 84 ? 1.759 2.053 3.306 1.00 95.62 84 LEU A O 1
ATOM 672 N N . LYS A 1 85 ? 3.607 1.000 2.604 1.00 96.88 85 LYS A N 1
ATOM 673 C CA . LYS A 1 85 ? 3.282 -0.286 3.232 1.00 96.88 85 LYS A CA 1
ATOM 674 C C . LYS A 1 85 ? 3.304 -0.199 4.755 1.00 96.88 85 LYS A C 1
ATOM 676 O O . LYS A 1 85 ? 2.407 -0.744 5.397 1.00 96.88 85 LYS A O 1
ATOM 681 N N . ILE A 1 86 ? 4.300 0.476 5.329 1.00 96.44 86 ILE A N 1
ATOM 682 C CA . ILE A 1 86 ? 4.376 0.740 6.772 1.00 96.44 86 ILE A CA 1
ATOM 683 C C . ILE A 1 86 ? 3.152 1.545 7.203 1.00 96.44 86 ILE A C 1
ATOM 685 O O . ILE A 1 86 ? 2.417 1.092 8.077 1.00 96.44 86 ILE A O 1
ATOM 689 N N . LEU A 1 87 ? 2.868 2.654 6.516 1.00 94.75 87 LEU A N 1
ATOM 690 C CA . LEU A 1 87 ? 1.716 3.506 6.801 1.00 94.75 87 LEU A CA 1
ATOM 691 C C . LEU A 1 87 ? 0.399 2.714 6.808 1.00 94.75 87 LEU A C 1
ATOM 693 O O . LEU A 1 87 ? -0.385 2.802 7.751 1.00 94.75 87 LEU A O 1
ATOM 697 N N . LEU A 1 88 ? 0.156 1.903 5.776 1.00 94.31 88 LEU A N 1
ATOM 698 C CA . LEU A 1 88 ? -1.054 1.086 5.686 1.00 94.31 88 LEU A CA 1
ATOM 699 C C . LEU A 1 88 ? -1.138 0.043 6.810 1.00 94.31 88 LEU A C 1
ATOM 701 O O . LEU A 1 88 ? -2.219 -0.190 7.350 1.00 94.31 88 LEU A O 1
ATOM 705 N N . LYS A 1 89 ? -0.015 -0.571 7.203 1.00 95.12 89 LYS A N 1
ATOM 706 C CA . LYS A 1 89 ? 0.018 -1.514 8.332 1.00 95.12 89 LYS A CA 1
ATOM 707 C C . LYS A 1 89 ? -0.238 -0.832 9.674 1.00 95.12 89 LYS A C 1
ATOM 709 O O . LYS A 1 89 ? -0.949 -1.395 10.503 1.00 95.12 89 LYS A O 1
ATOM 714 N N . GLU A 1 90 ? 0.291 0.367 9.882 1.00 92.75 90 GLU A N 1
ATOM 715 C CA . GLU A 1 90 ? 0.016 1.171 11.078 1.00 92.75 90 GLU A CA 1
ATOM 716 C C . GLU A 1 90 ? -1.465 1.548 11.165 1.00 92.75 90 GLU A C 1
ATOM 718 O O . GLU A 1 90 ? -2.084 1.418 12.221 1.00 92.75 90 GLU A O 1
ATOM 723 N N . MET A 1 91 ? -2.068 1.939 10.039 1.00 90.81 91 MET A N 1
ATOM 724 C CA . MET A 1 91 ? -3.505 2.200 9.961 1.00 90.81 91 MET A CA 1
ATOM 725 C C . MET A 1 91 ? -4.337 0.943 10.248 1.00 90.81 91 MET A C 1
ATOM 727 O O . MET A 1 91 ? -5.371 1.020 10.905 1.00 90.81 91 MET A O 1
ATOM 731 N N . LEU A 1 92 ? -3.895 -0.231 9.793 1.00 91.19 92 LEU A N 1
ATOM 732 C CA . LEU A 1 92 ? -4.574 -1.490 10.100 1.00 91.19 92 LEU A CA 1
ATOM 733 C C . LEU A 1 92 ? -4.520 -1.807 11.604 1.00 91.19 92 LEU A C 1
ATOM 735 O O . LEU A 1 92 ? -5.517 -2.227 12.193 1.00 91.19 92 LEU A O 1
ATOM 739 N N . ALA A 1 93 ? -3.362 -1.580 12.228 1.00 89.38 93 ALA A N 1
ATOM 740 C CA . ALA A 1 93 ? -3.162 -1.793 13.657 1.00 89.38 93 ALA A CA 1
ATOM 741 C C . ALA A 1 93 ? -4.009 -0.835 14.509 1.00 89.38 93 ALA A C 1
ATOM 743 O O . ALA A 1 93 ? -4.597 -1.261 15.504 1.00 89.38 93 ALA A O 1
ATOM 744 N N . SER A 1 94 ? -4.136 0.433 14.106 1.00 86.88 94 SER A N 1
ATOM 745 C CA . SER A 1 94 ? -4.972 1.400 14.825 1.00 86.88 94 SER A CA 1
ATOM 746 C C . SER A 1 94 ? -6.459 1.038 14.762 1.00 86.88 94 SER A C 1
ATOM 748 O O . SER A 1 94 ? -7.148 1.116 15.779 1.00 86.88 94 SER A O 1
ATOM 750 N N . VAL A 1 95 ? -6.950 0.538 13.621 1.00 84.44 95 VAL A N 1
ATOM 751 C CA . VAL A 1 95 ? -8.327 0.028 13.501 1.00 84.44 95 VAL A CA 1
ATOM 752 C C . VAL A 1 95 ? -8.556 -1.187 14.409 1.00 84.44 95 VAL A C 1
ATOM 754 O O . VAL A 1 95 ? -9.591 -1.265 15.072 1.00 84.44 95 VAL A O 1
ATOM 757 N N . ALA A 1 96 ? -7.592 -2.109 14.492 1.00 78.69 96 ALA A N 1
ATOM 758 C CA . ALA A 1 96 ? -7.680 -3.268 15.383 1.00 78.69 96 ALA A CA 1
ATOM 759 C C . ALA A 1 96 ? -7.688 -2.872 16.874 1.00 78.69 96 ALA A C 1
ATOM 761 O O . ALA A 1 96 ? -8.420 -3.471 17.661 1.00 78.69 96 ALA A O 1
ATOM 762 N N . SER A 1 97 ? -6.930 -1.836 17.253 1.00 74.06 97 SER A N 1
ATOM 763 C CA . SER A 1 97 ? -6.921 -1.296 18.621 1.00 74.06 97 SER A CA 1
ATOM 764 C C . SER A 1 97 ? -8.280 -0.714 19.019 1.00 74.06 97 SER A C 1
ATOM 766 O O . SER A 1 97 ? -8.783 -1.011 20.099 1.00 74.06 97 SER A O 1
ATOM 768 N N . ILE A 1 98 ? -8.921 0.050 18.127 1.00 69.56 98 ILE A N 1
ATOM 769 C CA . ILE A 1 98 ? -10.241 0.655 18.386 1.00 69.56 98 ILE A CA 1
ATOM 770 C C . ILE A 1 98 ? -11.318 -0.424 18.600 1.00 69.56 98 ILE A C 1
ATOM 772 O O . ILE A 1 98 ? -12.193 -0.274 19.454 1.00 69.56 98 ILE A O 1
ATOM 776 N N . GLN A 1 99 ? -11.245 -1.539 17.865 1.00 61.34 99 GLN A N 1
ATOM 777 C CA . GLN A 1 99 ? -12.164 -2.673 18.037 1.00 61.34 99 GLN A CA 1
ATOM 778 C C . GLN A 1 99 ? -11.939 -3.441 19.351 1.00 61.34 99 GLN A C 1
ATOM 780 O O . GLN A 1 99 ? -12.876 -4.036 19.882 1.00 61.34 99 GLN A O 1
ATOM 785 N N . ALA A 1 100 ? -10.716 -3.443 19.888 1.00 59.22 100 ALA A N 1
ATOM 786 C CA . ALA A 1 100 ? -10.411 -4.099 21.158 1.00 59.22 100 ALA A CA 1
ATOM 787 C C . ALA A 1 100 ? -10.961 -3.318 22.365 1.00 59.22 100 ALA A C 1
ATOM 789 O O . ALA A 1 100 ? -11.450 -3.933 23.310 1.00 59.22 100 ALA A O 1
ATOM 790 N N . GLU A 1 101 ? -10.938 -1.983 22.313 1.00 56.34 101 GLU A N 1
ATOM 791 C CA . GLU A 1 101 ? -11.456 -1.110 23.379 1.00 56.34 101 GLU A CA 1
ATOM 792 C C . GLU A 1 101 ? -12.989 -1.019 23.415 1.00 56.34 101 GLU A C 1
ATOM 794 O O . GLU A 1 101 ? -13.570 -0.731 24.457 1.00 56.34 101 GLU A O 1
ATOM 799 N N . THR A 1 102 ? -13.669 -1.307 22.301 1.00 54.91 102 THR A N 1
ATOM 800 C CA . THR A 1 102 ? -15.144 -1.332 22.230 1.00 54.91 102 THR A CA 1
ATOM 801 C C . THR A 1 102 ? -15.760 -2.644 22.709 1.00 54.91 102 THR A C 1
ATOM 803 O O . THR A 1 102 ? -16.985 -2.776 22.750 1.00 54.91 102 THR A O 1
ATOM 806 N N . ARG A 1 103 ? -14.944 -3.629 23.097 1.00 50.72 103 ARG A N 1
ATOM 807 C CA . ARG A 1 103 ? -15.448 -4.850 23.720 1.00 50.72 103 ARG A CA 1
ATOM 808 C C . ARG A 1 103 ? -15.782 -4.519 25.180 1.00 50.72 103 ARG A C 1
ATOM 810 O O . ARG A 1 103 ? -14.860 -4.148 25.907 1.00 50.72 103 ARG A O 1
ATOM 817 N N . PRO A 1 104 ? -17.050 -4.626 25.625 1.00 51.91 104 PRO A N 1
ATOM 818 C CA . PRO A 1 104 ? -17.388 -4.340 27.011 1.00 51.91 104 PRO A CA 1
ATOM 819 C C . PRO A 1 104 ? -16.510 -5.222 27.890 1.00 51.91 104 PRO A C 1
ATOM 821 O O . PRO A 1 104 ? -16.455 -6.444 27.725 1.00 51.91 104 PRO A O 1
ATOM 824 N N . SER A 1 105 ? -15.741 -4.584 28.768 1.00 58.88 105 SER A N 1
ATOM 825 C CA . SER A 1 105 ? -14.953 -5.308 29.757 1.00 58.88 105 SER A CA 1
ATOM 826 C C . SER A 1 105 ? -15.889 -6.248 30.528 1.00 58.88 105 SER A C 1
ATOM 828 O O . SER A 1 105 ? -17.055 -5.916 30.741 1.00 58.88 105 SER A O 1
ATOM 830 N N . LEU A 1 106 ? -15.409 -7.413 30.972 1.00 60.62 106 LEU A N 1
ATOM 831 C CA . LEU A 1 106 ? -16.217 -8.333 31.792 1.00 60.62 106 LEU A CA 1
ATOM 832 C C . LEU A 1 106 ? -16.859 -7.616 32.995 1.00 60.62 106 LEU A C 1
ATOM 834 O O . LEU A 1 106 ? -17.965 -7.956 33.401 1.00 60.62 106 LEU A O 1
ATOM 838 N N . SER A 1 107 ? -16.193 -6.589 33.533 1.00 63.72 107 SER A N 1
ATOM 839 C CA . SER A 1 107 ? -16.734 -5.707 34.570 1.00 63.72 107 SER A CA 1
ATOM 840 C C . SER A 1 107 ? -17.967 -4.920 34.134 1.00 63.72 107 SER A C 1
ATOM 842 O O . SER A 1 107 ? -18.867 -4.753 34.948 1.00 63.72 107 SER A O 1
ATOM 844 N N . ASP A 1 108 ? -18.034 -4.475 32.881 1.00 64.25 108 ASP A N 1
ATOM 845 C CA . ASP A 1 108 ? -19.150 -3.698 32.335 1.00 64.25 108 ASP A CA 1
ATOM 846 C C . ASP A 1 108 ? -20.381 -4.586 32.113 1.00 64.25 108 ASP A C 1
ATOM 848 O O . ASP A 1 108 ? -21.490 -4.227 32.499 1.00 64.25 108 ASP A O 1
ATOM 852 N N . GLU A 1 109 ? -20.189 -5.812 31.612 1.00 72.56 109 GLU A N 1
ATOM 853 C CA . GLU A 1 109 ? -21.271 -6.804 31.539 1.00 72.56 109 GLU A CA 1
ATOM 854 C C . GLU A 1 109 ? -21.794 -7.194 32.929 1.00 72.56 109 GLU A C 1
ATOM 856 O O . GLU A 1 109 ? -23.003 -7.350 33.121 1.00 72.56 109 GLU A O 1
ATOM 861 N N . VAL A 1 110 ? -20.903 -7.338 33.916 1.00 76.62 110 VAL A N 1
ATOM 862 C CA . VAL A 1 110 ? -21.294 -7.605 35.308 1.00 76.62 110 VAL A CA 1
ATOM 863 C C . VAL A 1 110 ? -22.065 -6.417 35.888 1.00 76.62 110 VAL A C 1
ATOM 865 O O . VAL A 1 110 ? -23.098 -6.629 36.520 1.00 76.62 110 VAL A O 1
ATOM 868 N N . LEU A 1 111 ? -21.633 -5.178 35.632 1.00 75.81 111 LEU A N 1
ATOM 869 C CA . LEU A 1 111 ? -22.335 -3.964 36.062 1.00 75.81 111 LEU A CA 1
ATOM 870 C C . LEU A 1 111 ? -23.730 -3.864 35.439 1.00 75.81 111 LEU A C 1
ATOM 872 O O . LEU A 1 111 ? -24.700 -3.608 36.151 1.00 75.81 111 LEU A O 1
ATOM 876 N N . VAL A 1 112 ? -23.853 -4.149 34.140 1.00 80.06 112 VAL A N 1
ATOM 877 C CA . VAL A 1 112 ? -25.142 -4.191 33.436 1.00 80.06 112 VAL A CA 1
ATOM 878 C C . VAL A 1 112 ? -26.056 -5.262 34.035 1.00 80.06 112 VAL A C 1
ATOM 880 O O . VAL A 1 112 ? -27.223 -4.977 34.303 1.00 80.06 112 VAL A O 1
ATOM 883 N N . ARG A 1 113 ? -25.541 -6.465 34.332 1.00 79.69 113 ARG A N 1
ATOM 884 C CA . ARG A 1 113 ? -26.330 -7.520 34.997 1.00 79.69 113 ARG A CA 1
ATOM 885 C C . ARG A 1 113 ? -26.786 -7.117 36.397 1.00 79.69 113 ARG A C 1
ATOM 887 O O . ARG A 1 113 ? -27.932 -7.381 36.749 1.00 79.69 113 ARG A O 1
ATOM 894 N N . VAL A 1 114 ? -25.922 -6.474 37.183 1.00 79.81 114 VAL A N 1
ATOM 895 C CA . VAL A 1 114 ? -26.259 -6.010 38.538 1.00 79.81 114 VAL A CA 1
ATOM 896 C C . VAL A 1 114 ? -27.333 -4.924 38.487 1.00 79.81 114 VAL A C 1
ATOM 898 O O . VAL A 1 114 ? -28.317 -5.011 39.220 1.00 79.81 114 VAL A O 1
ATOM 901 N N . LEU A 1 115 ? -27.202 -3.944 37.590 1.00 81.00 115 LEU A N 1
ATOM 902 C CA . LEU A 1 115 ? -28.201 -2.886 37.409 1.00 81.00 115 LEU A CA 1
ATOM 903 C C . LEU A 1 115 ? -29.543 -3.450 36.924 1.00 81.00 115 LEU A C 1
ATOM 905 O O . LEU A 1 115 ? -30.603 -3.059 37.417 1.00 81.00 115 LEU A O 1
ATOM 909 N N . GLN A 1 116 ? -29.512 -4.421 36.011 1.00 82.12 116 GLN A N 1
ATOM 910 C CA . GLN A 1 116 ? -30.715 -5.097 35.535 1.00 82.12 116 GLN A CA 1
ATOM 911 C C . GLN A 1 116 ? -31.402 -5.875 36.666 1.00 82.12 116 GLN A C 1
ATOM 913 O O . GLN A 1 116 ? -32.610 -5.733 36.862 1.00 82.12 116 GLN A O 1
ATOM 918 N N . GLN A 1 117 ? -30.636 -6.608 37.477 1.00 82.00 117 GLN A N 1
ATOM 919 C CA . GLN A 1 117 ? -31.153 -7.327 38.642 1.00 82.00 117 GLN A CA 1
ATOM 920 C C . GLN A 1 117 ? -31.756 -6.378 39.692 1.00 82.00 117 GLN A C 1
ATOM 922 O O . GLN A 1 117 ? -32.810 -6.672 40.260 1.00 82.00 117 GLN A O 1
ATOM 927 N N . GLN A 1 118 ? -31.136 -5.215 39.921 1.00 71.31 118 GLN A N 1
ATOM 928 C CA . GLN A 1 118 ? -31.672 -4.179 40.809 1.00 71.31 118 GLN A CA 1
ATOM 929 C C . GLN A 1 118 ? -33.000 -3.608 40.296 1.00 71.31 118 GLN A C 1
ATOM 931 O O . GLN A 1 118 ? -33.933 -3.435 41.082 1.00 71.31 118 GLN A O 1
ATOM 936 N N . SER A 1 119 ? -33.120 -3.371 38.985 1.00 78.19 119 SER A N 1
ATOM 937 C CA . SER A 1 119 ? -34.361 -2.865 38.385 1.00 78.19 119 SER A CA 1
ATOM 938 C C . SER A 1 119 ? -35.524 -3.852 38.528 1.00 78.19 119 SER A C 1
ATOM 940 O O . SER A 1 119 ? -36.652 -3.452 38.816 1.00 78.19 119 SER A O 1
ATOM 942 N N . GLU A 1 120 ? -35.247 -5.152 38.408 1.00 77.25 120 GLU A N 1
ATOM 943 C CA . GLU A 1 120 ? -36.265 -6.190 38.534 1.00 77.25 120 GLU A CA 1
ATOM 944 C C . GLU A 1 120 ? -36.724 -6.361 39.989 1.00 77.25 120 GLU A C 1
ATOM 946 O O . GLU A 1 120 ? -37.920 -6.502 40.246 1.00 77.25 120 GLU A O 1
ATOM 951 N N . LEU A 1 121 ? -35.801 -6.269 40.952 1.00 75.75 121 LEU A N 1
ATOM 952 C CA . LEU A 1 121 ? -36.140 -6.252 42.377 1.00 75.75 121 LEU A CA 1
ATOM 953 C C . LEU A 1 121 ? -37.020 -5.047 42.722 1.00 75.75 121 LEU A C 1
ATOM 955 O O . LEU A 1 121 ? -38.080 -5.232 43.317 1.00 75.75 121 LEU A O 1
ATOM 959 N N . MET A 1 122 ? -36.640 -3.834 42.303 1.00 70.94 122 MET A N 1
ATOM 960 C CA . MET A 1 122 ? -37.458 -2.635 42.534 1.00 70.94 122 MET A CA 1
ATOM 961 C C . MET A 1 122 ? -38.855 -2.759 41.921 1.00 70.94 122 MET A C 1
ATOM 963 O O . MET A 1 122 ? -39.831 -2.336 42.541 1.00 70.94 122 MET A O 1
ATOM 967 N N . ARG A 1 123 ? -38.971 -3.385 40.742 1.00 70.69 123 ARG A N 1
ATOM 968 C CA . ARG A 1 123 ? -40.271 -3.629 40.111 1.00 70.69 123 ARG A CA 1
ATOM 969 C C . ARG A 1 123 ? -41.135 -4.585 40.934 1.00 70.69 123 ARG A C 1
ATOM 971 O O . ARG A 1 123 ? -42.289 -4.269 41.199 1.00 70.69 123 ARG A O 1
ATOM 978 N N . ARG A 1 124 ? -40.563 -5.691 41.422 1.00 68.75 124 ARG A N 1
ATOM 979 C CA . ARG A 1 124 ? -41.264 -6.660 42.288 1.00 68.75 124 ARG A CA 1
ATOM 980 C C . ARG A 1 124 ? -41.708 -6.048 43.621 1.00 68.75 124 ARG A C 1
ATOM 982 O O . ARG A 1 124 ? -42.793 -6.362 44.100 1.00 68.75 124 ARG A O 1
ATOM 989 N N . PHE A 1 125 ? -40.911 -5.155 44.211 1.00 65.19 125 PHE A N 1
ATOM 990 C CA . PHE A 1 125 ? -41.306 -4.429 45.425 1.00 65.19 125 PHE A CA 1
ATOM 991 C C . PHE A 1 125 ? -42.439 -3.426 45.165 1.00 65.19 125 PHE A C 1
ATOM 993 O O . PHE A 1 125 ? -43.366 -3.342 45.967 1.00 65.19 125 PHE A O 1
ATOM 1000 N N . GLY A 1 126 ? -42.406 -2.709 44.036 1.00 64.06 126 GLY A N 1
ATOM 1001 C CA . GLY A 1 126 ? -43.485 -1.797 43.642 1.00 64.06 126 GLY A CA 1
ATOM 1002 C C . GLY A 1 126 ? -44.803 -2.519 43.341 1.00 64.06 126 GLY A C 1
ATOM 1003 O O . GLY A 1 126 ? -45.868 -2.036 43.718 1.00 64.06 126 GLY A O 1
ATOM 1004 N N . GLU A 1 127 ? -44.731 -3.700 42.724 1.00 59.62 127 GLU A N 1
ATOM 1005 C CA . GLU A 1 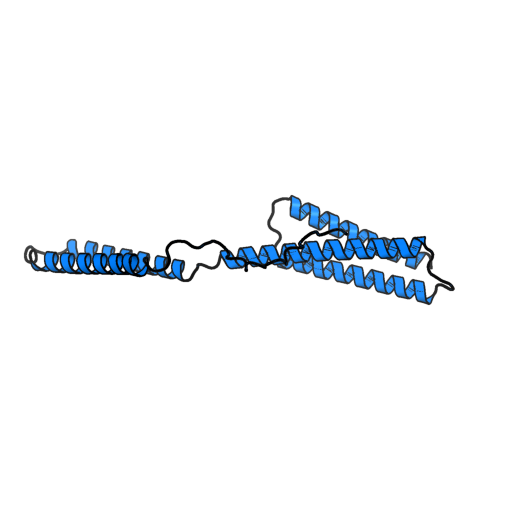127 ? -45.894 -4.542 42.416 1.00 59.62 127 GLU A CA 1
ATOM 1006 C C . GLU A 1 127 ? -46.506 -5.172 43.688 1.00 59.62 127 GLU A C 1
ATOM 1008 O O . GLU A 1 127 ? -47.729 -5.230 43.812 1.00 59.62 127 GLU A O 1
ATOM 1013 N N . ASN A 1 128 ? -45.690 -5.548 44.682 1.00 54.91 128 ASN A N 1
ATOM 1014 C CA . ASN A 1 128 ? -46.168 -6.134 45.944 1.00 54.91 128 ASN A CA 1
ATOM 1015 C C . ASN A 1 128 ? -46.738 -5.115 46.952 1.00 54.91 128 ASN A C 1
ATOM 1017 O O . ASN A 1 128 ? -47.467 -5.508 47.859 1.00 54.91 128 ASN A O 1
ATOM 1021 N N . SER A 1 129 ? -46.446 -3.816 46.820 1.00 52.19 129 SER A N 1
ATOM 1022 C CA . SER A 1 129 ? -47.036 -2.771 47.680 1.00 52.19 129 SER A CA 1
ATOM 1023 C C . SER A 1 129 ? -48.400 -2.258 47.201 1.00 52.19 129 SER A C 1
ATOM 1025 O O . SER A 1 129 ? -49.042 -1.500 47.925 1.00 52.19 129 SER A O 1
ATOM 1027 N N . ALA A 1 130 ? -48.868 -2.660 46.015 1.00 50.97 130 ALA A N 1
ATOM 1028 C CA . ALA A 1 130 ? -50.140 -2.199 45.453 1.00 50.97 130 ALA A CA 1
ATOM 1029 C C . ALA A 1 130 ? -51.350 -3.095 45.797 1.00 50.97 130 ALA A C 1
ATOM 1031 O O . ALA A 1 130 ? -52.475 -2.759 45.429 1.00 50.97 130 ALA A O 1
ATOM 1032 N N . GLY A 1 131 ? -51.155 -4.213 46.509 1.00 48.78 131 GLY A N 1
ATOM 1033 C CA . GLY A 1 131 ? -52.230 -5.151 46.836 1.00 48.78 131 GLY A CA 1
ATOM 1034 C C . GLY A 1 131 ? -52.134 -5.748 48.239 1.00 48.78 131 GLY A C 1
ATOM 1035 O O . GLY A 1 131 ? -51.474 -6.762 48.423 1.00 48.78 131 GLY A O 1
ATOM 1036 N N . GLY A 1 132 ? -52.881 -5.178 49.189 1.00 47.16 132 GLY A N 1
ATOM 1037 C CA . GLY A 1 132 ? -53.435 -5.938 50.318 1.00 47.16 132 GLY A CA 1
ATOM 1038 C C . GLY A 1 132 ? -52.850 -5.670 51.709 1.00 47.16 132 GLY A C 1
ATOM 1039 O O . GLY A 1 132 ? -51.736 -6.070 52.020 1.00 47.16 132 GLY A O 1
ATOM 1040 N N . ASP A 1 133 ? -53.690 -5.055 52.545 1.00 42.75 133 ASP A N 1
ATOM 1041 C CA . ASP A 1 133 ? -53.862 -5.264 53.990 1.00 42.75 133 ASP A CA 1
ATOM 1042 C C . ASP A 1 133 ? -52.642 -5.282 54.933 1.00 42.75 133 ASP A C 1
ATOM 1044 O O . ASP A 1 133 ? -51.944 -6.271 55.126 1.00 42.75 133 ASP A O 1
ATOM 1048 N N . SER A 1 134 ? -52.481 -4.170 55.658 1.00 48.75 134 SER A N 1
ATOM 1049 C CA . SER A 1 134 ? -52.670 -4.068 57.118 1.00 48.75 134 SER A CA 1
ATOM 1050 C C . SER A 1 134 ? -52.330 -5.263 58.037 1.00 48.75 134 SER A C 1
ATOM 1052 O O . SER A 1 134 ? -53.016 -5.437 59.038 1.00 48.75 134 SER A O 1
ATOM 1054 N N . GLN A 1 135 ? -51.283 -6.066 57.797 1.00 46.41 135 GLN A N 1
ATOM 1055 C CA . GLN A 1 135 ? -50.798 -7.023 58.814 1.00 46.41 135 GLN A CA 1
ATOM 1056 C C . GLN A 1 135 ? -49.346 -7.528 58.639 1.00 46.41 135 GLN A C 1
ATOM 1058 O O . GLN A 1 135 ? -49.075 -8.706 58.844 1.00 46.41 135 GLN A O 1
ATOM 1063 N N . ALA A 1 136 ? -48.375 -6.676 58.281 1.00 47.81 136 ALA A N 1
ATOM 1064 C CA . ALA A 1 136 ? -46.973 -7.126 58.130 1.00 47.81 136 ALA A CA 1
ATOM 1065 C C . ALA A 1 136 ? -45.893 -6.074 58.469 1.00 47.81 136 ALA A C 1
ATOM 1067 O O . ALA A 1 136 ? -44.788 -6.099 57.924 1.00 47.81 136 ALA A O 1
ATOM 1068 N N . THR A 1 137 ? -46.172 -5.123 59.363 1.00 47.94 137 THR A N 1
ATOM 1069 C CA . THR A 1 137 ? -45.257 -3.991 59.629 1.00 47.94 137 THR A CA 1
ATOM 1070 C C . THR A 1 137 ? -43.978 -4.364 60.391 1.00 47.94 137 THR A C 1
ATOM 1072 O O . THR A 1 137 ? -43.021 -3.590 60.382 1.00 47.94 137 THR A O 1
ATOM 1075 N N . THR A 1 138 ? -43.905 -5.546 61.010 1.00 50.09 138 THR A N 1
ATOM 1076 C CA . THR A 1 138 ? -42.724 -5.969 61.788 1.00 50.09 138 THR A CA 1
ATOM 1077 C C . THR A 1 138 ? -41.746 -6.822 60.973 1.00 50.09 138 THR A C 1
ATOM 1079 O O . THR A 1 138 ? -40.542 -6.630 61.082 1.00 50.09 138 THR A O 1
ATOM 1082 N N . SER A 1 139 ? -42.238 -7.702 60.091 1.00 52.34 139 SER A N 1
ATOM 1083 C CA . SER A 1 139 ? -41.382 -8.632 59.329 1.00 52.34 139 SER A CA 1
ATOM 1084 C C . SER A 1 139 ? -40.676 -7.972 58.136 1.00 52.34 139 SER A C 1
ATOM 1086 O O . SER A 1 139 ? -39.563 -8.362 57.788 1.00 52.34 139 SER A O 1
ATOM 1088 N N . ASN A 1 140 ? -41.281 -6.938 57.540 1.00 53.34 140 ASN A N 1
ATOM 1089 C CA . ASN A 1 140 ? -40.687 -6.209 56.413 1.00 53.34 140 ASN A CA 1
ATOM 1090 C C . ASN A 1 140 ? -39.521 -5.301 56.837 1.00 53.34 140 ASN A C 1
ATOM 1092 O O . ASN A 1 140 ? -38.583 -5.120 56.065 1.00 53.34 140 ASN A O 1
ATOM 1096 N N . ASN A 1 141 ? -39.536 -4.777 58.070 1.00 52.78 141 ASN A N 1
ATOM 1097 C CA . ASN A 1 141 ? -38.399 -4.027 58.613 1.00 52.78 141 ASN A CA 1
ATOM 1098 C C . ASN A 1 141 ? -37.175 -4.927 58.831 1.00 52.78 141 ASN A C 1
ATOM 1100 O O . ASN A 1 141 ? -36.058 -4.490 58.572 1.00 52.78 141 ASN A O 1
ATOM 1104 N N . ASP A 1 142 ? -37.380 -6.189 59.218 1.00 56.34 142 ASP A N 1
ATOM 1105 C CA . ASP A 1 142 ? -36.300 -7.175 59.353 1.00 56.34 142 ASP A CA 1
ATOM 1106 C C . ASP A 1 142 ? -35.703 -7.568 57.995 1.00 56.34 142 ASP A C 1
ATOM 1108 O O . ASP A 1 142 ? -34.487 -7.678 57.858 1.00 56.34 142 ASP A O 1
ATOM 1112 N N . ALA A 1 143 ? -36.533 -7.711 56.957 1.00 57.88 143 ALA A N 1
ATOM 1113 C CA . ALA A 1 143 ? -36.055 -7.984 55.600 1.00 57.88 143 ALA A CA 1
ATOM 1114 C C . ALA A 1 143 ? -35.255 -6.803 55.017 1.00 57.88 143 ALA A C 1
ATOM 1116 O O . ALA A 1 143 ? -34.225 -7.010 54.374 1.00 57.88 143 ALA A O 1
ATOM 1117 N N . ILE A 1 144 ? -35.687 -5.563 55.280 1.00 57.47 144 ILE A N 1
ATOM 1118 C CA . ILE A 1 144 ? -34.951 -4.349 54.897 1.00 57.47 144 ILE A CA 1
ATOM 1119 C C . ILE A 1 144 ? -33.647 -4.243 55.693 1.00 57.47 144 ILE A C 1
ATOM 1121 O O . ILE A 1 144 ? -32.608 -3.950 55.106 1.00 57.47 144 ILE A O 1
ATOM 1125 N N . ALA A 1 145 ? -33.662 -4.537 56.995 1.00 64.00 145 ALA A N 1
ATOM 1126 C CA . ALA A 1 145 ? -32.457 -4.551 57.818 1.00 64.00 145 ALA A CA 1
ATOM 1127 C C . ALA A 1 145 ? -31.448 -5.598 57.318 1.00 64.00 145 ALA A C 1
ATOM 1129 O O . ALA A 1 145 ? -30.275 -5.273 57.154 1.00 64.00 145 ALA A O 1
ATOM 1130 N N . GLN A 1 146 ? -31.901 -6.810 56.977 1.00 65.06 146 GLN A N 1
ATOM 1131 C CA . GLN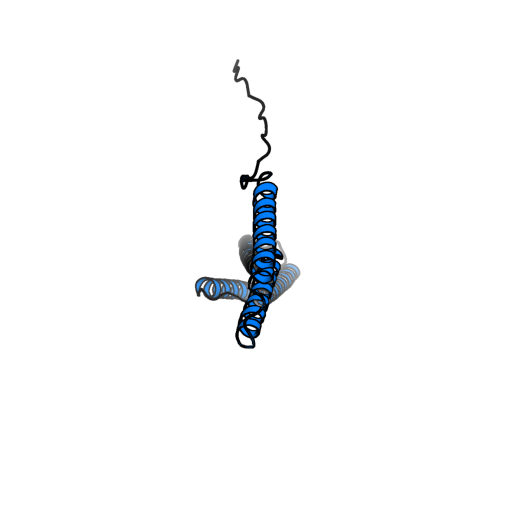 A 1 146 ? -31.047 -7.862 56.415 1.00 65.06 146 GLN A CA 1
ATOM 1132 C C . GLN A 1 146 ? -30.505 -7.503 55.027 1.00 65.06 146 GLN A C 1
ATOM 1134 O O . GLN A 1 146 ? -29.334 -7.760 54.744 1.00 65.06 146 GLN A O 1
ATOM 1139 N N . LEU A 1 147 ? -31.310 -6.868 54.170 1.00 66.00 147 LEU A N 1
ATOM 1140 C CA . LEU A 1 147 ? -30.875 -6.420 52.846 1.00 66.00 147 LEU A CA 1
ATOM 1141 C C . LEU A 1 147 ? -29.843 -5.287 52.942 1.00 66.00 147 LEU A C 1
ATOM 1143 O O . LEU A 1 147 ? -28.809 -5.334 52.279 1.00 66.00 147 LEU A O 1
ATOM 1147 N N . VAL A 1 148 ? -30.090 -4.288 53.793 1.00 71.94 148 VAL A N 1
ATOM 1148 C CA . VAL A 1 148 ? -29.154 -3.182 54.053 1.00 71.94 148 VAL A CA 1
ATOM 1149 C C . VAL A 1 148 ? -27.868 -3.708 54.688 1.00 71.94 148 VAL A C 1
ATOM 1151 O O . VAL A 1 148 ? -26.776 -3.255 54.343 1.00 71.94 148 VAL A O 1
ATOM 1154 N N . GLN A 1 149 ? -27.963 -4.710 55.561 1.00 69.06 149 GLN A N 1
ATOM 1155 C CA . GLN A 1 149 ? -26.806 -5.374 56.147 1.00 69.06 149 GLN A CA 1
ATOM 1156 C C . GLN A 1 149 ? -26.005 -6.146 55.088 1.00 69.06 149 GLN A C 1
ATOM 1158 O O . GLN A 1 149 ? -24.788 -5.983 55.035 1.00 69.06 149 GLN A O 1
ATOM 1163 N N . GLN A 1 150 ? -26.660 -6.875 54.176 1.00 67.44 150 GLN A N 1
ATOM 1164 C CA . GLN A 1 150 ? -25.990 -7.520 53.037 1.00 67.44 150 GLN A CA 1
ATOM 1165 C C . GLN A 1 150 ? -25.327 -6.503 52.098 1.00 67.44 150 GLN A C 1
ATOM 1167 O O . GLN A 1 150 ? -24.199 -6.718 51.656 1.00 67.44 150 GLN A O 1
ATOM 1172 N N . GLN A 1 151 ? -25.980 -5.372 51.817 1.00 59.31 151 GLN A N 1
ATOM 1173 C CA . GLN A 1 151 ? -25.406 -4.298 51.000 1.00 59.31 151 GLN A CA 1
ATOM 1174 C C . GLN A 1 151 ? -24.213 -3.623 51.691 1.00 59.31 151 GLN A C 1
ATOM 1176 O O . GLN A 1 151 ? -23.211 -3.328 51.039 1.00 59.31 151 GLN A O 1
ATOM 1181 N N . THR A 1 152 ? -24.277 -3.439 53.011 1.00 69.44 152 THR A N 1
ATOM 1182 C CA . THR A 1 152 ? -23.175 -2.894 53.819 1.00 69.44 152 THR A CA 1
ATOM 1183 C C . THR A 1 152 ? -22.002 -3.870 53.862 1.00 69.44 152 THR A C 1
ATOM 1185 O O . THR A 1 152 ? -20.849 -3.453 53.777 1.00 69.44 152 THR A O 1
ATOM 1188 N N . GLU A 1 153 ? -22.270 -5.174 53.934 1.00 66.62 153 GLU A N 1
ATOM 1189 C CA . GLU A 1 153 ? -21.236 -6.205 53.913 1.00 66.62 153 GLU A CA 1
ATOM 1190 C C . GLU A 1 153 ? -20.582 -6.334 52.531 1.00 66.62 153 GLU A C 1
ATOM 1192 O O . GLU A 1 153 ? -19.365 -6.478 52.449 1.00 66.62 153 GLU A O 1
ATOM 1197 N N . LEU A 1 154 ? -21.340 -6.196 51.438 1.00 68.56 154 LEU A N 1
ATOM 1198 C CA . LEU A 1 154 ? -20.784 -6.139 50.083 1.00 68.56 154 LEU A CA 1
ATOM 1199 C C . LEU A 1 154 ? -19.929 -4.885 49.872 1.00 68.56 154 LEU A C 1
ATOM 1201 O O . LEU A 1 154 ? -18.803 -5.004 49.400 1.00 68.56 154 LEU A O 1
ATOM 1205 N N . LEU A 1 155 ? -20.406 -3.703 50.275 1.00 67.50 155 LEU A N 1
ATOM 1206 C CA . LEU A 1 155 ? -19.620 -2.463 50.231 1.00 67.50 155 LEU A CA 1
ATOM 1207 C C . LEU A 1 155 ? -18.357 -2.561 51.088 1.00 67.50 155 LEU A C 1
ATOM 1209 O O . LEU A 1 155 ? -17.296 -2.110 50.665 1.00 67.50 155 LEU A O 1
ATOM 1213 N N . ARG A 1 156 ? -18.441 -3.205 52.257 1.00 60.53 156 ARG A N 1
ATOM 1214 C CA . ARG A 1 156 ? -17.282 -3.473 53.109 1.00 60.53 156 ARG A CA 1
ATOM 1215 C C . ARG A 1 156 ? -16.326 -4.473 52.470 1.00 60.53 156 ARG A C 1
ATOM 1217 O O . ARG A 1 156 ? -15.131 -4.256 52.545 1.00 60.53 156 ARG A O 1
ATOM 1224 N N . ARG A 1 157 ? -16.807 -5.505 51.772 1.00 60.59 157 ARG A N 1
ATOM 1225 C CA . ARG A 1 157 ? -15.956 -6.423 50.991 1.00 60.59 157 ARG A CA 1
ATOM 1226 C C . ARG A 1 157 ? -15.326 -5.745 49.772 1.00 60.59 157 ARG A C 1
ATOM 1228 O O . ARG A 1 157 ? -14.192 -6.068 49.444 1.00 60.59 157 ARG A O 1
ATOM 1235 N N . PHE A 1 158 ? -15.995 -4.779 49.141 1.00 62.62 158 PHE A N 1
ATOM 1236 C CA . PHE A 1 158 ? -15.394 -3.924 48.110 1.00 62.62 158 PHE A CA 1
ATOM 1237 C C . PHE A 1 158 ? -14.371 -2.936 48.694 1.00 62.62 158 PHE A C 1
ATOM 1239 O O . PHE A 1 158 ? -13.350 -2.679 48.062 1.00 62.62 158 PHE A O 1
ATOM 1246 N N . ALA A 1 15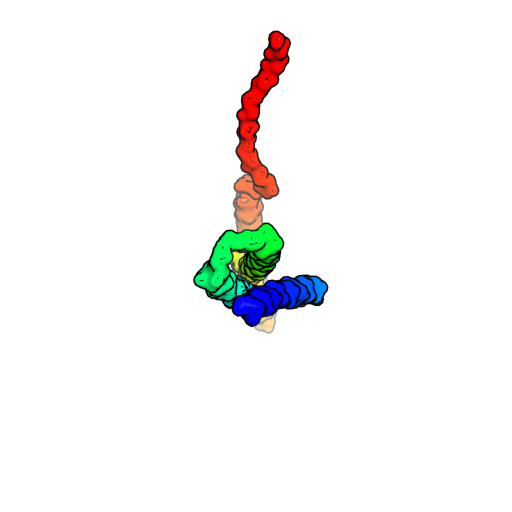9 ? -14.602 -2.410 49.899 1.00 58.94 159 ALA A N 1
ATOM 1247 C CA . ALA A 1 159 ? -13.685 -1.497 50.581 1.00 58.94 159 ALA A CA 1
ATOM 1248 C C . ALA A 1 159 ? -12.456 -2.219 51.174 1.00 58.94 159 ALA A C 1
ATOM 1250 O O . ALA A 1 159 ? -11.331 -1.774 50.959 1.00 58.94 159 ALA A O 1
ATOM 1251 N N . ASP A 1 160 ? -12.650 -3.360 51.840 1.00 53.91 160 ASP A N 1
ATOM 1252 C CA . ASP A 1 160 ? -11.590 -4.200 52.420 1.00 53.91 160 ASP A CA 1
ATOM 1253 C C . ASP A 1 160 ? -10.866 -5.020 51.335 1.00 53.91 160 ASP A C 1
ATOM 1255 O O . ASP A 1 160 ? -9.650 -5.186 51.397 1.00 53.91 160 ASP A O 1
ATOM 1259 N N . GLY A 1 161 ? -11.562 -5.443 50.272 1.00 48.84 161 GLY A N 1
ATOM 1260 C CA . GLY A 1 161 ? -10.952 -5.991 49.049 1.00 48.84 161 GLY A CA 1
ATOM 1261 C C . GLY A 1 161 ? -10.271 -4.930 48.172 1.00 48.84 161 GLY A C 1
ATOM 1262 O O . GLY A 1 161 ? -9.480 -5.266 47.295 1.00 48.84 161 GLY A O 1
ATOM 1263 N N . GLY A 1 162 ? -10.537 -3.647 48.439 1.00 44.88 162 GLY A N 1
ATOM 1264 C CA . GLY A 1 162 ? -9.880 -2.486 47.837 1.00 44.88 162 GLY A CA 1
ATOM 1265 C C . GLY A 1 162 ? -8.666 -1.975 48.624 1.00 44.88 162 GLY A C 1
ATOM 1266 O O . GLY A 1 162 ? -7.999 -1.042 48.173 1.00 44.88 162 GLY A O 1
ATOM 1267 N N . SER A 1 163 ? -8.336 -2.590 49.768 1.00 44.16 163 SER A N 1
ATOM 1268 C CA . SER A 1 163 ? -7.180 -2.217 50.597 1.00 44.16 163 SER A CA 1
ATOM 1269 C C . SER A 1 163 ? -5.986 -3.170 50.450 1.00 44.16 163 SER A C 1
ATOM 1271 O O . SER A 1 163 ? -5.187 -3.331 51.372 1.00 44.16 163 SER A O 1
ATOM 1273 N N . ALA A 1 164 ? -5.830 -3.752 49.258 1.00 47.78 164 ALA A N 1
ATOM 1274 C CA . ALA A 1 164 ? -4.595 -4.390 48.809 1.00 47.78 164 ALA A CA 1
ATOM 1275 C C . ALA A 1 164 ? -4.314 -4.139 47.313 1.00 47.78 164 ALA A C 1
ATOM 1277 O O . ALA A 1 164 ? -3.922 -5.061 46.617 1.00 47.78 164 ALA A O 1
ATOM 1278 N N . ALA A 1 165 ? -4.548 -2.920 46.803 1.00 47.31 165 ALA A N 1
ATOM 1279 C CA . ALA A 1 165 ? -3.893 -2.360 45.602 1.00 47.31 165 ALA A CA 1
ATOM 1280 C C . ALA A 1 165 ? -4.498 -0.990 45.247 1.00 47.31 165 ALA A C 1
ATOM 1282 O O . ALA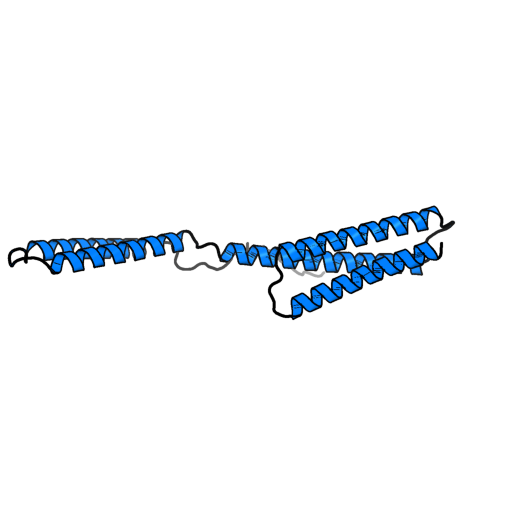 A 1 165 ? -5.095 -0.801 44.188 1.00 47.31 165 ALA A O 1
ATOM 1283 N N . ARG A 1 166 ? -4.369 -0.003 46.137 1.00 40.97 166 ARG A N 1
ATOM 1284 C CA . ARG A 1 166 ? -4.647 1.384 45.759 1.00 40.97 166 ARG A CA 1
ATOM 1285 C C . ARG A 1 166 ? -3.386 1.954 45.107 1.00 40.97 166 ARG A C 1
ATOM 1287 O O . ARG A 1 166 ? -2.409 2.222 45.792 1.00 40.97 166 ARG A O 1
ATOM 1294 N N . ASN A 1 167 ? -3.474 2.134 43.791 1.00 50.00 167 ASN A N 1
ATOM 1295 C CA . ASN A 1 167 ? -2.637 2.983 42.941 1.00 50.00 167 ASN A CA 1
ATOM 1296 C C . ASN A 1 167 ? -1.165 2.576 42.782 1.00 50.00 167 ASN A C 1
ATOM 1298 O O . ASN A 1 167 ? -0.291 3.084 43.473 1.00 50.00 167 ASN A O 1
ATOM 1302 N N . ASP A 1 168 ? -0.883 1.781 41.752 1.00 38.22 168 ASP A N 1
ATOM 1303 C CA . ASP A 1 168 ? 0.420 1.837 41.083 1.00 38.22 168 ASP A CA 1
ATOM 1304 C C . ASP A 1 168 ? 0.212 1.641 39.568 1.00 38.22 168 ASP A C 1
ATOM 1306 O O . ASP A 1 168 ? 0.638 0.663 38.965 1.00 38.22 168 ASP A O 1
ATOM 1310 N N . SER A 1 169 ? -0.473 2.594 38.919 1.00 50.38 169 SER A N 1
ATOM 1311 C CA . SER A 1 169 ? -0.399 2.776 37.458 1.00 50.38 169 SER A CA 1
ATOM 1312 C C . SER A 1 169 ? 0.913 3.470 37.061 1.00 50.38 169 SER A C 1
ATOM 1314 O O . SER A 1 169 ? 0.936 4.337 36.187 1.00 50.38 169 SER A O 1
ATOM 1316 N N . SER A 1 170 ? 2.008 3.136 37.746 1.00 48.19 170 SER A N 1
ATOM 1317 C CA . SER A 1 170 ? 3.353 3.554 37.393 1.00 48.19 170 SER A CA 1
ATOM 1318 C C . SER A 1 170 ? 4.103 2.317 36.903 1.00 48.19 170 SER A C 1
ATOM 1320 O O . SER A 1 170 ? 4.282 1.327 37.612 1.00 48.19 170 SER A O 1
ATOM 1322 N N . VAL A 1 171 ? 4.479 2.329 35.625 1.00 53.75 171 VAL A N 1
ATOM 1323 C CA . VAL A 1 171 ? 5.319 1.289 35.030 1.00 53.75 171 VAL A CA 1
ATOM 1324 C C . VAL A 1 171 ? 6.673 1.337 35.741 1.00 53.75 171 VAL A C 1
ATOM 1326 O O . VAL A 1 171 ? 7.470 2.244 35.505 1.00 53.75 171 VAL A O 1
ATOM 1329 N N . LYS A 1 172 ? 6.945 0.379 36.634 1.00 58.00 172 LYS A N 1
ATOM 1330 C CA . LYS A 1 172 ? 8.274 0.211 37.238 1.00 58.00 172 LYS A CA 1
ATOM 1331 C C . LYS A 1 172 ? 9.241 -0.298 36.176 1.00 58.00 172 LYS A C 1
ATOM 1333 O O . LYS A 1 172 ? 9.292 -1.490 35.883 1.00 58.00 172 LYS A O 1
ATOM 1338 N N . LEU A 1 173 ? 10.007 0.622 35.598 1.00 61.00 173 LEU A N 1
ATOM 1339 C CA . LEU A 1 173 ? 11.150 0.281 34.761 1.00 61.00 173 LEU A CA 1
ATO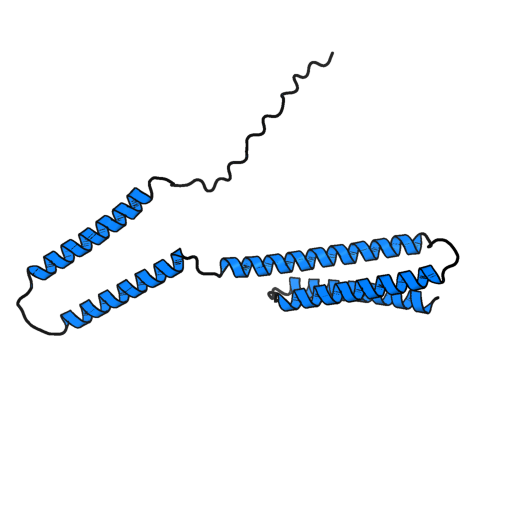M 1340 C C . LEU A 1 173 ? 12.254 -0.346 35.634 1.00 61.00 173 LEU A C 1
ATOM 1342 O O . LEU A 1 173 ? 12.498 0.132 36.747 1.00 61.00 173 LEU A O 1
ATOM 1346 N N . PRO A 1 174 ? 12.940 -1.400 35.165 1.00 54.25 174 PRO A N 1
ATOM 1347 C CA . PRO A 1 174 ? 14.078 -1.958 35.881 1.00 54.25 174 PRO A CA 1
ATOM 1348 C C . PRO A 1 174 ? 15.196 -0.913 35.993 1.00 54.25 174 PRO A C 1
ATOM 1350 O O . PRO A 1 174 ? 15.600 -0.301 35.005 1.00 54.25 174 PRO A O 1
ATOM 1353 N N . VAL A 1 175 ? 15.713 -0.716 37.208 1.00 65.00 175 VAL A N 1
ATOM 1354 C CA . VAL A 1 175 ? 16.853 0.173 37.458 1.00 65.00 175 VAL A CA 1
ATOM 1355 C C . VAL A 1 175 ? 18.110 -0.481 36.889 1.00 65.00 175 VAL A C 1
ATOM 1357 O O . VAL A 1 175 ? 18.686 -1.387 37.493 1.00 65.00 175 VAL A O 1
ATOM 1360 N N . ILE A 1 176 ? 18.545 -0.019 35.718 1.00 61.81 176 ILE A N 1
ATOM 1361 C CA . ILE A 1 176 ? 19.831 -0.399 35.136 1.00 61.81 176 ILE A CA 1
ATOM 1362 C C . ILE A 1 176 ? 20.917 0.369 35.895 1.00 61.81 176 ILE A C 1
ATOM 1364 O O . ILE A 1 176 ? 21.045 1.586 35.764 1.00 61.81 176 ILE A O 1
ATOM 1368 N N . LYS A 1 177 ? 21.704 -0.334 36.716 1.00 59.19 177 LYS A N 1
ATOM 1369 C CA . LYS A 1 177 ? 22.910 0.240 37.325 1.00 59.19 177 LYS A CA 1
ATOM 1370 C C . LYS A 1 177 ? 23.987 0.356 36.250 1.00 59.19 177 LYS A C 1
ATOM 1372 O O . LYS A 1 177 ? 24.590 -0.644 35.871 1.00 59.19 177 LYS A O 1
ATOM 1377 N N . LEU A 1 178 ? 24.215 1.571 35.762 1.00 67.12 178 LEU A N 1
ATOM 1378 C CA . LEU A 1 178 ? 25.359 1.864 34.905 1.00 67.12 178 LEU A CA 1
ATOM 1379 C C . LEU A 1 178 ? 26.651 1.796 35.739 1.00 67.12 178 LEU A C 1
ATOM 1381 O O . LEU A 1 178 ? 26.669 2.297 36.868 1.00 67.12 178 LEU A O 1
ATOM 1385 N N . PRO A 1 179 ? 27.734 1.194 35.220 1.00 65.31 179 PRO A N 1
ATOM 1386 C CA . PRO A 1 179 ? 29.036 1.278 35.863 1.00 65.31 179 PRO A CA 1
ATOM 1387 C C . PRO A 1 179 ? 29.470 2.746 35.904 1.00 65.31 179 PRO A C 1
ATOM 1389 O O . PRO A 1 179 ? 29.555 3.409 34.870 1.00 65.31 179 PRO A O 1
ATOM 1392 N N . MET A 1 180 ? 29.719 3.269 37.106 1.00 59.94 180 MET A N 1
ATOM 1393 C CA . MET A 1 180 ? 30.271 4.611 37.254 1.00 59.94 180 MET A CA 1
ATOM 1394 C C . MET A 1 180 ? 31.696 4.605 36.709 1.00 59.94 180 MET A C 1
ATOM 1396 O O . MET A 1 180 ? 32.584 3.964 37.272 1.00 59.94 180 MET A O 1
ATOM 1400 N N . PHE A 1 181 ? 31.907 5.314 35.605 1.00 63.66 181 PHE A N 1
ATOM 1401 C CA . PHE A 1 181 ? 33.234 5.590 35.083 1.00 63.66 181 PHE A CA 1
ATOM 1402 C C . PHE A 1 181 ? 33.914 6.553 36.064 1.00 63.66 181 PHE A C 1
ATOM 1404 O O . PHE A 1 181 ? 33.627 7.750 36.084 1.00 63.66 181 PHE A O 1
ATOM 1411 N N . ALA A 1 182 ? 34.765 6.027 36.945 1.00 59.62 182 ALA A N 1
ATOM 1412 C CA . ALA A 1 182 ? 35.636 6.851 37.770 1.00 59.62 182 ALA A CA 1
ATOM 1413 C C . ALA A 1 182 ? 36.704 7.439 36.844 1.00 59.62 182 ALA A C 1
ATOM 1415 O O . ALA A 1 182 ? 37.728 6.811 36.587 1.00 59.62 182 ALA A O 1
ATOM 1416 N N . GLY A 1 183 ? 36.418 8.614 36.282 1.00 58.28 183 GLY A N 1
ATOM 1417 C CA . GLY A 1 183 ? 37.346 9.372 35.454 1.00 58.28 183 GLY A CA 1
ATOM 1418 C C . GLY A 1 183 ? 38.598 9.751 36.240 1.00 58.28 183 GLY A C 1
ATOM 1419 O O . GLY A 1 183 ? 38.680 10.838 36.801 1.00 58.28 183 GLY A O 1
ATOM 1420 N N . ARG A 1 184 ? 39.579 8.848 36.276 1.00 53.06 184 ARG A N 1
ATOM 1421 C CA . ARG A 1 184 ? 40.990 9.200 36.386 1.00 53.06 184 ARG A CA 1
ATOM 1422 C C . ARG A 1 184 ? 41.557 9.156 34.978 1.00 53.06 184 ARG A C 1
ATOM 1424 O O . ARG A 1 184 ? 41.849 8.090 34.451 1.00 53.06 184 ARG A O 1
ATOM 1431 N N . THR A 1 185 ? 41.629 10.326 34.365 1.00 58.31 185 THR A N 1
ATOM 1432 C CA . THR A 1 185 ? 42.558 10.579 33.269 1.00 58.31 185 THR A CA 1
ATOM 1433 C C . THR A 1 185 ? 43.943 10.715 33.898 1.00 58.31 185 THR A C 1
ATOM 1435 O O . THR A 1 185 ? 44.180 11.688 34.617 1.00 58.31 185 THR A O 1
ATOM 1438 N N . GLU A 1 186 ? 44.801 9.715 33.707 1.00 49.00 186 GLU A N 1
ATOM 1439 C CA . GLU A 1 186 ? 46.254 9.942 33.687 1.00 49.00 186 GLU A CA 1
ATOM 1440 C C . GLU A 1 186 ? 46.661 10.447 32.301 1.00 49.00 186 GLU A C 1
ATOM 1442 O O . GLU A 1 186 ? 46.040 9.990 31.310 1.00 49.00 186 GLU A O 1
#

=== Feature glossary ===
Reading guide. The protein is described through the following features:

Foldseek 3Di. A 3Di character summarizes, for each residue, the relative orientation of the Cα frame of its nearest spatial neighbor. Because it encodes fold topology rather than chemistry, 3Di alignments detect remote structural similarity that sequence alignment misses.

Contact-map, Ramachandran, and PAE plots. Plot images: a contact map (which residues are close in 3D, as an N×N binary image), a Ramachandran scatter (backbone torsion angles, revealing secondary-structure composition at a glance), and — for AlphaFold structures — a PAE heatmap (pairwise prediction confidence).

Radius of gyration, Cα contacts, bounding box. Radius of gyration (Rg) is the root-mean-square distance of Cα atoms from their centroid — a single number for overall size and compactness. A globular domain of N residues has Rg ≈ 2.2·N^0.38 Å; an extended or disordered chain has a much larger Rg. The Cα contact count is the number of residue pairs whose Cα atoms are within 8 Å and are more than four positions apart in sequence — a standard proxy for tertiary packing density. The bounding box is the smallest axis-aligned box enclosing all Cα atoms.

Secondary structure (8-state, DSSP). Eight-state secondary structure (DSSP): H is the canonical α-helix, G the tighter 3₁₀-helix, I the wider π-helix; E/B are β-structure, T and S are turns and bends, and '-' is everything else. DSSP derives these from the pattern of main-chain N–H···O=C hydrogen bonds, not from the sequence.

B-factor. B-factor (Debye–Waller factor) reflects atomic displacement in the crystal lattice. It is an experimental observable (units Å²), not a prediction; low values mean the atom is pinned down, high values mean it moves or is heterogeneous across the crystal.

pLDDT. pLDDT is the predicted lDDT-Cα score: AlphaFold's confidence that the local environment of each residue (all inter-atomic distances within 15 Å) is correctly placed. It is a per-residue number between 0 and 100, with higher meaning more reliable.

Nearest PDB structures. Nearest PDB neighbors are the top structural matches found by Foldseek when searching this structure against the entire Protein Data Bank. Each hit reports a TM-score (0 to 1; >0.5 almost always implies the same fold) and an E-value. These are *structural* homologs — they may share no detectable sequence similarity.

Solvent-accessible surface area. Accessible surface area quantifies burial. A residue with SASA near zero is packed into the hydrophobic core; one with SASA >100 Å² sits on the surface. Computed here via the Shrake–Rupley numerical algorithm with a 1.4 Å probe.

Rendered structure images. Structure images are PyMOL renders from six orthogonal camera directions. Cartoon representation draws helices as coils and strands as arrows; sticks shows the backbone as bonds; surface shows the solvent-excluded envelope. Rainbow coloring maps sequence position to hue (blue→red, N→C); chain coloring assigns a distinct color per polypeptide.

Backbone torsions (φ/ψ). φ (phi) and ψ (psi) are the two rotatable backbone dihedrals per residue: φ is the C(i-1)–N–Cα–C torsion, ψ is the N–Cα–C–N(i+1) torsion, both in degrees on (−180°, 180°]. α-helical residues cluster near (−60°, −45°); β-strand residues near (−120°, +130°). A Ramachandran plot is simply a scatter of (φ, ψ) for every residue.

Predicted aligned error. Predicted Aligned Error (PAE) is an AlphaFold confidence matrix: entry (i, j) is the expected error in the position of residue j, in ångströms, when the prediction is superimposed on the true structure at residue i. Low PAE within a block of residues means that block is internally rigid and well-predicted; high PAE between two blocks means their relative placement is uncertain even if each block individually is confident.

mmCIF coordinates. Structure coordinates are given as an mmCIF _atom_site loop: one row per atom with element, residue name, chain id, sequence number, and x/y/z position in Å. Only the four main-chain atoms per residue are included here; side chains are omitted to keep the record compact.

InterPro / GO / CATH / organism. Database cross-references. InterPro integrates a dozen domain/family signature databases into unified entries with residue-range hits. GO terms attach function/process/location labels with evidence codes. CATH codes position the fold in a four-level structural taxonomy. Organism is the NCBI-taxonomy species name.

Secondary structure (3-state, P-SEA). SS3 is a coarse helix/strand/coil call (letters a/b/c) made by the P-SEA algorithm from inter-Cα distances and dihedrals. It is less detailed than DSSP but needs only Cα positions.

Sequence. Sequence gives the chain of amino acids in standard one-letter code (A=alanine, C=cysteine, …, Y=tyrosine), read N→C. It is the only feature that is directly encoded by the gene; all structural features are derived from the folded form of this sequence.